Protein AF-B1N476-F1 (afdb_monomer_lite)

Sequence (342 aa):
MDKNKGRLGDIDIGKALRMPDLEEAHAYLKNISLKGYMNNVAKFDTVWAQEHSRDNYERIKIKLMPWKEDNPVVKNSCVWLNSALSGKTKRVKTLVIVSNTKMGKTEFINDLLKNLRVDEFRGRFMMDGHNESLKYDIRLFDDANLNDIIWPEFKSLISTRGEQITINVKYSHARVTSIPTVLVLNPGSWNALQRTAKEFEDFDWLEKNTVVLQTNEKLYIEPPPKEESVQDKSKYDGLDPKLVEMLLENEVEEDVSLDDMGDDTIDDLNDIIEELEEESMPPPVALEEPKPVEENREKRKSLILSLLKENDTAIIPPKEPDVELTQQARELASRWSGGNFN

Radius of gyration: 31.39 Å; chains: 1; bounding box: 80×80×84 Å

Structure (mmCIF, N/CA/C/O backbone):
data_AF-B1N476-F1
#
_entry.id   AF-B1N476-F1
#
loop_
_atom_site.group_PDB
_atom_site.id
_atom_site.type_symbol
_atom_site.label_atom_id
_atom_site.label_alt_id
_atom_site.label_comp_id
_atom_site.label_asym_id
_atom_site.label_entity_id
_atom_site.label_seq_id
_atom_site.pdbx_PDB_ins_code
_atom_site.Cartn_x
_atom_site.Cartn_y
_atom_site.Cartn_z
_atom_site.occupancy
_atom_site.B_iso_or_equiv
_atom_site.auth_seq_id
_atom_site.auth_comp_id
_atom_site.auth_asym_id
_atom_site.auth_atom_id
_atom_site.pdbx_PDB_model_num
ATOM 1 N N . MET A 1 1 ? 26.368 -27.573 -38.972 1.00 36.03 1 MET A N 1
ATOM 2 C CA . MET A 1 1 ? 27.167 -26.918 -37.920 1.00 36.03 1 MET A CA 1
ATOM 3 C C . MET A 1 1 ? 26.874 -25.421 -37.939 1.00 36.03 1 MET A C 1
ATOM 5 O O . MET A 1 1 ? 27.014 -24.798 -38.982 1.00 36.03 1 MET A O 1
ATOM 9 N N . ASP A 1 2 ? 26.356 -24.939 -36.808 1.00 43.16 2 ASP A N 1
ATOM 10 C CA . ASP A 1 2 ? 26.319 -23.581 -36.236 1.00 43.16 2 ASP A CA 1
ATOM 11 C C . ASP A 1 2 ? 25.859 -22.368 -37.061 1.00 43.16 2 ASP A C 1
ATOM 13 O O . ASP A 1 2 ? 26.662 -21.599 -37.581 1.00 43.16 2 ASP A O 1
ATOM 17 N N . LYS A 1 3 ? 24.544 -22.095 -37.027 1.00 44.16 3 LYS A N 1
ATOM 18 C CA . LYS A 1 3 ? 23.947 -20.791 -37.398 1.00 44.16 3 LYS A CA 1
ATOM 19 C C . LYS A 1 3 ? 23.713 -19.834 -36.209 1.00 44.16 3 LYS A C 1
ATOM 21 O O . LYS A 1 3 ? 23.176 -18.751 -36.416 1.00 44.16 3 LYS A O 1
ATOM 26 N N . ASN A 1 4 ? 24.145 -20.192 -34.995 1.00 47.78 4 ASN A N 1
ATOM 27 C CA . ASN A 1 4 ? 23.848 -19.443 -33.759 1.00 47.78 4 ASN A CA 1
ATOM 28 C C . ASN A 1 4 ? 25.063 -18.772 -33.094 1.00 47.78 4 ASN A C 1
ATOM 30 O O . ASN A 1 4 ? 24.963 -18.320 -31.958 1.00 47.78 4 ASN A O 1
ATOM 34 N N . LYS A 1 5 ? 26.216 -18.659 -33.764 1.00 45.66 5 LYS A N 1
ATOM 35 C CA . LYS A 1 5 ? 27.357 -17.937 -33.178 1.00 45.66 5 LYS A CA 1
ATOM 36 C C . LYS A 1 5 ? 27.074 -16.430 -33.156 1.00 45.66 5 LYS A C 1
ATOM 38 O O . LYS A 1 5 ? 27.174 -15.761 -34.180 1.00 45.66 5 LYS A O 1
ATOM 43 N N . GLY A 1 6 ? 26.704 -15.913 -31.982 1.00 54.56 6 GLY A N 1
ATOM 44 C CA . GLY A 1 6 ? 26.656 -14.477 -31.682 1.00 54.56 6 GLY A CA 1
ATOM 45 C C . GLY A 1 6 ? 25.303 -13.906 -31.243 1.00 54.56 6 GLY A C 1
ATOM 46 O O . GLY A 1 6 ? 25.238 -12.710 -30.951 1.00 54.56 6 GLY A O 1
ATOM 47 N N . ARG A 1 7 ? 24.231 -14.704 -31.157 1.00 63.88 7 ARG A N 1
ATOM 48 C CA . ARG A 1 7 ? 22.936 -14.267 -30.603 1.00 63.88 7 ARG A CA 1
ATOM 49 C C . ARG A 1 7 ? 22.650 -15.002 -29.297 1.00 63.88 7 ARG A C 1
ATOM 51 O O . ARG A 1 7 ? 22.760 -16.219 -29.273 1.00 63.88 7 ARG A O 1
ATOM 58 N N . LEU A 1 8 ? 22.270 -14.254 -28.259 1.00 77.12 8 LEU A N 1
ATOM 59 C CA . LEU A 1 8 ? 21.675 -14.834 -27.054 1.00 77.12 8 LEU A CA 1
ATOM 60 C C . LEU A 1 8 ? 20.363 -15.509 -27.455 1.00 77.12 8 LEU A C 1
ATOM 62 O O . LEU A 1 8 ? 19.510 -14.857 -28.065 1.00 77.12 8 LEU A O 1
ATOM 66 N N . GLY A 1 9 ? 20.235 -16.803 -27.177 1.00 77.69 9 GLY A N 1
ATOM 67 C CA . GLY A 1 9 ? 18.977 -17.520 -27.337 1.00 77.69 9 GLY A CA 1
ATOM 68 C C . GLY A 1 9 ? 18.098 -17.385 -26.095 1.00 77.69 9 GLY A C 1
ATOM 69 O O . GLY A 1 9 ? 18.587 -17.092 -25.005 1.00 77.69 9 GLY A O 1
ATOM 70 N N . ASP A 1 10 ? 16.804 -17.674 -26.238 1.00 79.88 10 ASP A N 1
ATOM 71 C CA . ASP A 1 10 ? 15.858 -17.679 -25.110 1.00 79.88 10 ASP A CA 1
ATOM 72 C C . ASP A 1 10 ? 16.272 -18.670 -24.004 1.00 79.88 10 ASP A C 1
ATOM 74 O O . ASP A 1 10 ? 15.977 -18.455 -22.832 1.00 79.88 10 ASP A O 1
ATOM 78 N N . ILE A 1 11 ? 17.008 -19.729 -24.361 1.00 84.06 11 ILE A N 1
ATOM 79 C CA . ILE A 1 11 ? 17.561 -20.716 -23.421 1.00 84.06 11 ILE A CA 1
ATOM 80 C C . ILE A 1 11 ? 18.662 -20.096 -22.549 1.00 84.06 11 ILE A C 1
ATOM 82 O O . ILE A 1 11 ? 18.683 -20.325 -21.342 1.00 84.06 11 ILE A O 1
ATOM 86 N N . ASP A 1 12 ? 19.554 -19.298 -23.143 1.00 86.44 12 ASP A N 1
ATOM 87 C CA . ASP A 1 12 ? 20.656 -18.648 -22.424 1.00 86.44 12 ASP A CA 1
ATOM 88 C C . ASP A 1 12 ? 20.114 -17.575 -21.474 1.00 86.44 12 ASP A C 1
ATOM 90 O O . ASP A 1 12 ? 20.520 -17.498 -20.317 1.00 86.44 12 ASP A O 1
ATOM 94 N N . ILE A 1 13 ? 19.133 -16.796 -21.946 1.00 85.31 13 ILE A N 1
ATOM 95 C CA . ILE A 1 13 ? 18.424 -15.803 -21.131 1.00 85.31 13 ILE A CA 1
ATOM 96 C C . ILE A 1 13 ? 17.683 -16.500 -19.987 1.00 85.31 13 ILE A C 1
ATOM 98 O O . ILE A 1 13 ? 17.840 -16.109 -18.837 1.00 85.31 13 ILE A O 1
ATOM 102 N N . GLY A 1 14 ? 16.936 -17.570 -20.273 1.00 82.88 14 GLY A N 1
ATOM 103 C CA . GLY A 1 14 ? 16.207 -18.327 -19.256 1.00 82.88 14 GLY A CA 1
ATOM 104 C C . GLY A 1 14 ? 17.109 -19.000 -18.219 1.00 82.88 14 GLY A C 1
ATOM 105 O O . GLY A 1 14 ? 16.683 -19.197 -17.087 1.00 82.88 14 GLY A O 1
ATOM 106 N N . LYS A 1 15 ? 18.354 -19.341 -18.574 1.00 87.56 15 LYS A N 1
ATOM 107 C CA . LYS A 1 15 ? 19.342 -19.850 -17.615 1.00 87.56 15 LYS A CA 1
ATOM 108 C C . LYS A 1 15 ? 19.921 -18.730 -16.751 1.00 87.56 15 LYS A C 1
ATOM 110 O O . LYS A 1 15 ? 20.022 -18.917 -15.546 1.00 87.56 15 LYS A O 1
ATOM 115 N N . ALA A 1 16 ? 20.255 -17.585 -17.347 1.00 87.19 16 ALA A N 1
ATOM 116 C CA . ALA A 1 16 ? 20.730 -16.408 -16.617 1.00 87.19 16 ALA A CA 1
ATOM 117 C C . ALA A 1 16 ? 19.673 -15.869 -15.636 1.00 87.19 16 ALA A C 1
ATOM 119 O O . ALA A 1 16 ? 20.003 -15.452 -14.536 1.00 87.19 16 ALA A O 1
ATOM 120 N N . LEU A 1 17 ? 18.393 -15.937 -16.011 1.00 87.25 17 LEU A N 1
ATOM 121 C CA . LEU A 1 17 ? 17.264 -15.537 -15.169 1.00 87.25 17 LEU A CA 1
ATOM 122 C C . LEU A 1 17 ? 17.038 -16.427 -13.939 1.00 87.25 17 LEU A C 1
ATOM 124 O O . LEU A 1 17 ? 16.302 -16.030 -13.055 1.00 87.25 17 LEU A O 1
ATOM 128 N N . ARG A 1 18 ? 17.656 -17.609 -13.858 1.00 85.69 18 ARG A N 1
ATOM 129 C CA . ARG A 1 18 ? 17.573 -18.488 -12.675 1.00 85.69 18 ARG A CA 1
ATOM 130 C C . ARG A 1 18 ? 18.790 -18.374 -11.757 1.00 85.69 18 ARG A C 1
ATOM 132 O O . ARG A 1 18 ? 18.887 -19.140 -10.803 1.00 85.69 18 ARG A O 1
ATOM 139 N N . MET A 1 19 ? 19.763 -17.533 -12.109 1.00 87.00 19 MET A N 1
ATOM 140 C CA . MET A 1 19 ? 20.964 -17.331 -11.303 1.00 87.00 19 MET A CA 1
ATOM 141 C C . MET A 1 19 ? 20.644 -16.348 -10.171 1.00 87.00 19 MET A C 1
ATOM 143 O O . MET A 1 19 ? 20.133 -15.272 -10.484 1.00 87.00 19 MET A O 1
ATOM 147 N N . PRO A 1 20 ? 20.955 -16.695 -8.907 1.00 80.06 20 PRO A N 1
ATOM 148 C CA . PRO A 1 20 ? 20.575 -15.903 -7.736 1.00 80.06 20 PRO A CA 1
ATOM 149 C C . PRO A 1 20 ? 21.362 -14.596 -7.609 1.00 80.06 20 PRO A C 1
ATOM 151 O O . PRO A 1 20 ? 20.882 -13.661 -6.976 1.00 80.06 20 PRO A O 1
ATOM 154 N N . ASP A 1 21 ? 22.546 -14.514 -8.223 1.00 85.38 21 ASP A N 1
ATOM 155 C CA . ASP A 1 21 ? 23.372 -13.312 -8.252 1.00 85.38 21 ASP A CA 1
ATOM 156 C C . ASP A 1 21 ? 23.319 -12.622 -9.628 1.00 85.38 21 ASP A C 1
ATOM 158 O O . ASP A 1 21 ? 23.471 -13.252 -10.685 1.00 85.38 21 ASP A O 1
ATOM 162 N N . LEU A 1 22 ? 23.088 -11.306 -9.616 1.00 86.88 22 LEU A N 1
ATOM 163 C CA . LEU A 1 22 ? 22.946 -10.509 -10.835 1.00 86.88 22 LEU A CA 1
ATOM 164 C C . LEU A 1 22 ? 24.286 -10.341 -11.565 1.00 86.88 22 LEU A C 1
ATOM 166 O O . LEU A 1 22 ? 24.309 -10.329 -12.801 1.00 86.88 22 LEU A O 1
ATOM 170 N N . GLU A 1 23 ? 25.399 -10.224 -10.836 1.00 88.00 23 GLU A N 1
ATOM 171 C CA . GLU A 1 23 ? 26.726 -10.063 -11.434 1.00 88.00 23 GLU A CA 1
ATOM 172 C C . GLU A 1 23 ? 27.168 -11.346 -12.146 1.00 88.00 23 GLU A C 1
ATOM 174 O O . GLU A 1 23 ? 27.659 -11.288 -13.281 1.00 88.00 23 GLU A O 1
ATOM 179 N N . GLU A 1 24 ? 26.907 -12.508 -11.548 1.00 88.19 24 GLU A N 1
ATOM 180 C CA . GLU A 1 24 ? 27.107 -13.822 -12.160 1.00 88.19 24 GLU A CA 1
ATOM 181 C C . GLU A 1 24 ? 26.249 -13.990 -13.418 1.00 88.19 24 GLU A C 1
ATOM 183 O O . GLU A 1 24 ? 26.745 -14.423 -14.469 1.00 88.19 24 GLU A O 1
ATOM 188 N N . ALA A 1 25 ? 24.981 -13.575 -13.360 1.00 89.31 25 ALA A N 1
ATOM 189 C CA . ALA A 1 25 ? 24.085 -13.613 -14.508 1.00 89.31 25 ALA A CA 1
ATOM 190 C C . ALA A 1 25 ? 24.574 -12.707 -15.653 1.00 89.31 25 ALA A C 1
ATOM 192 O O . ALA A 1 25 ? 24.566 -13.099 -16.829 1.00 89.31 25 ALA A O 1
ATOM 193 N N . HIS A 1 26 ? 25.075 -11.512 -15.328 1.00 91.19 26 HIS A N 1
ATOM 194 C CA . HIS A 1 26 ? 25.704 -10.602 -16.288 1.00 91.19 26 HIS A CA 1
ATOM 195 C C . HIS A 1 26 ? 26.973 -11.194 -16.895 1.00 91.19 26 HIS A C 1
ATOM 197 O O . HIS A 1 26 ? 27.158 -11.121 -18.114 1.00 91.19 26 HIS A O 1
ATOM 203 N N . ALA A 1 27 ? 27.852 -11.775 -16.077 1.00 89.56 27 ALA A N 1
ATOM 204 C CA . ALA A 1 27 ? 29.091 -12.403 -16.528 1.00 89.56 27 ALA A CA 1
ATOM 205 C C . ALA A 1 27 ? 28.809 -13.574 -17.483 1.00 89.56 27 ALA A C 1
ATOM 207 O O . ALA A 1 27 ? 29.429 -13.678 -18.547 1.00 89.56 27 ALA A O 1
ATOM 208 N N . TYR A 1 28 ? 27.809 -14.400 -17.165 1.00 91.00 28 TYR A N 1
ATOM 209 C CA . TYR A 1 28 ? 27.359 -15.501 -18.011 1.00 91.00 28 TYR A CA 1
ATOM 210 C C . TYR A 1 28 ? 26.872 -15.018 -19.388 1.00 91.00 28 TYR A C 1
ATOM 212 O O . TYR A 1 28 ? 27.324 -15.523 -20.421 1.00 91.00 28 TYR A O 1
ATOM 220 N N . LEU A 1 29 ? 26.018 -13.989 -19.437 1.00 89.88 29 LEU A N 1
ATOM 221 C CA . LEU A 1 29 ? 25.509 -13.440 -20.701 1.00 89.88 29 LEU A CA 1
ATOM 222 C C . LEU A 1 29 ? 26.605 -12.757 -21.538 1.00 89.88 29 LEU A C 1
ATOM 224 O O . LEU A 1 29 ? 26.639 -12.926 -22.764 1.00 89.88 29 LEU A O 1
ATOM 228 N N . LYS A 1 30 ? 27.523 -12.020 -20.894 1.00 90.06 30 LYS A N 1
ATOM 229 C CA . LYS A 1 30 ? 28.683 -11.388 -21.551 1.00 90.06 30 LYS A CA 1
ATOM 230 C C . LYS A 1 30 ? 29.598 -12.432 -22.198 1.00 90.06 30 LYS A C 1
ATOM 232 O O . LYS A 1 30 ? 30.046 -12.211 -23.325 1.00 90.06 30 LYS A O 1
ATOM 237 N N . ASN A 1 31 ? 29.815 -13.570 -21.531 1.00 88.81 31 ASN A N 1
ATOM 238 C CA . ASN A 1 31 ? 30.646 -14.670 -22.032 1.00 88.81 31 ASN A CA 1
ATOM 239 C C . ASN A 1 31 ? 30.064 -15.358 -23.278 1.00 88.81 31 ASN A C 1
ATOM 241 O O . ASN A 1 31 ? 30.821 -15.831 -24.123 1.00 88.81 31 ASN A O 1
ATOM 245 N N . ILE A 1 32 ? 28.737 -15.397 -23.431 1.00 86.38 32 ILE A N 1
ATOM 246 C CA . ILE A 1 32 ? 28.084 -16.011 -24.601 1.00 86.38 32 ILE A CA 1
ATOM 247 C C . ILE A 1 32 ? 28.090 -15.061 -25.798 1.00 86.38 32 ILE A C 1
ATOM 249 O O . ILE A 1 32 ? 28.440 -15.445 -26.918 1.00 86.38 32 ILE A O 1
ATOM 253 N N . SER A 1 33 ? 27.661 -13.814 -25.589 1.00 86.81 33 SER A N 1
ATOM 254 C CA . SER A 1 33 ? 27.676 -12.793 -26.633 1.00 86.81 33 SER A CA 1
ATOM 255 C C . SER A 1 33 ? 27.618 -11.395 -26.035 1.00 86.81 33 SER A C 1
ATOM 257 O O . SER A 1 33 ? 26.547 -10.912 -25.667 1.00 86.81 33 SER A O 1
ATOM 259 N N . LEU A 1 34 ? 28.747 -10.684 -26.067 1.00 85.62 34 LEU A N 1
ATOM 260 C CA . LEU A 1 34 ? 28.820 -9.279 -25.657 1.00 85.62 34 LEU A CA 1
ATOM 261 C C . LEU A 1 34 ? 27.825 -8.398 -26.434 1.00 85.62 34 LEU A C 1
ATOM 263 O O . LEU A 1 34 ? 27.118 -7.580 -25.853 1.00 85.62 34 LEU A O 1
ATOM 267 N N . LYS A 1 35 ? 27.709 -8.608 -27.752 1.00 84.19 35 LYS A N 1
ATOM 268 C CA . LYS A 1 35 ? 26.767 -7.864 -28.604 1.00 84.19 35 LYS A CA 1
ATOM 269 C C . LYS A 1 35 ? 25.308 -8.195 -28.274 1.00 84.19 35 LYS A C 1
ATOM 271 O O . LYS A 1 35 ? 24.448 -7.322 -28.352 1.00 84.19 35 LYS A O 1
ATOM 276 N N . GLY A 1 36 ? 25.014 -9.450 -27.937 1.00 82.50 36 GLY A N 1
ATOM 277 C CA . GLY A 1 36 ? 23.688 -9.869 -27.486 1.00 82.50 36 GLY A CA 1
ATOM 278 C C . GLY A 1 36 ? 23.334 -9.257 -26.134 1.00 82.50 36 GLY A C 1
ATOM 279 O O . GLY A 1 36 ? 22.229 -8.741 -25.981 1.00 82.50 36 GLY A O 1
ATOM 280 N N . TYR A 1 37 ? 24.282 -9.261 -25.198 1.00 85.44 37 TYR A N 1
ATOM 281 C CA . TYR A 1 37 ? 24.140 -8.678 -23.868 1.00 85.44 37 TYR A CA 1
ATOM 282 C C . TYR A 1 37 ? 23.856 -7.177 -23.941 1.00 85.44 37 TYR A C 1
ATOM 284 O O . TYR A 1 37 ? 22.834 -6.737 -23.429 1.00 85.44 37 TYR A O 1
ATOM 292 N N . MET A 1 38 ? 24.668 -6.395 -24.664 1.00 84.94 38 MET A N 1
ATOM 293 C CA . MET A 1 38 ? 24.474 -4.938 -24.749 1.00 84.94 38 MET A CA 1
ATOM 294 C C . MET A 1 38 ? 23.093 -4.538 -25.293 1.00 84.94 38 MET A C 1
ATOM 296 O O . MET A 1 38 ? 22.549 -3.517 -24.890 1.00 84.94 38 MET A O 1
ATOM 300 N N . ASN A 1 39 ? 22.504 -5.350 -26.175 1.00 85.06 39 ASN A N 1
ATOM 301 C CA . ASN A 1 39 ? 21.170 -5.090 -26.722 1.00 85.06 39 ASN A CA 1
ATOM 302 C C . ASN A 1 39 ? 20.025 -5.512 -25.785 1.00 85.06 39 ASN A C 1
ATOM 304 O O . ASN A 1 39 ? 18.900 -5.057 -25.975 1.00 85.06 39 ASN A O 1
ATOM 308 N N . ASN A 1 40 ? 20.280 -6.408 -24.826 1.00 84.12 40 ASN A N 1
ATOM 309 C CA . ASN A 1 40 ? 19.245 -6.997 -23.973 1.00 84.12 40 ASN A CA 1
ATOM 310 C C . ASN A 1 40 ? 19.390 -6.651 -22.488 1.00 84.12 40 ASN A C 1
ATOM 312 O O . ASN A 1 40 ? 18.432 -6.885 -21.765 1.00 84.12 40 ASN A O 1
ATOM 316 N N . VAL A 1 41 ? 20.517 -6.084 -22.041 1.00 84.94 41 VAL A N 1
ATOM 317 C CA . VAL A 1 41 ? 20.840 -5.856 -20.620 1.00 84.94 41 VAL A CA 1
ATOM 318 C C . VAL A 1 41 ? 19.721 -5.137 -19.871 1.00 84.94 41 VAL A C 1
ATOM 320 O O . VAL A 1 41 ? 19.198 -5.683 -18.917 1.00 84.94 41 VAL A O 1
ATOM 323 N N . ALA A 1 42 ? 19.218 -4.011 -20.384 1.00 82.44 42 ALA A N 1
ATOM 324 C CA . ALA A 1 42 ? 18.148 -3.267 -19.714 1.00 82.44 42 ALA A CA 1
ATOM 325 C C . ALA A 1 42 ? 16.861 -4.097 -19.534 1.00 82.44 42 ALA A C 1
ATOM 327 O O . ALA A 1 42 ? 16.201 -4.045 -18.497 1.00 82.44 42 ALA A O 1
ATOM 328 N N . LYS A 1 43 ? 16.503 -4.897 -20.548 1.00 85.12 43 LYS A N 1
ATOM 329 C CA . LYS A 1 43 ? 15.342 -5.794 -20.486 1.00 85.12 43 LYS A CA 1
ATOM 330 C C . LYS A 1 43 ? 15.615 -6.985 -19.566 1.00 85.12 43 LYS A C 1
ATOM 332 O O . LYS A 1 43 ? 14.710 -7.403 -18.856 1.00 85.12 43 LYS A O 1
ATOM 337 N N . PHE A 1 44 ? 16.829 -7.525 -19.600 1.00 87.31 44 PHE A N 1
ATOM 338 C CA . PHE A 1 44 ? 17.264 -8.616 -18.741 1.00 87.31 44 PHE A CA 1
ATOM 339 C C . PHE A 1 44 ? 17.215 -8.194 -17.276 1.00 87.31 44 PHE A C 1
ATOM 341 O O . PHE A 1 44 ? 16.523 -8.855 -16.520 1.00 87.31 44 PHE A O 1
ATOM 348 N N . ASP A 1 45 ? 17.813 -7.061 -16.912 1.00 85.38 45 ASP A N 1
ATOM 349 C CA . ASP A 1 45 ? 17.823 -6.525 -15.545 1.00 85.38 45 ASP A CA 1
ATOM 350 C C . ASP A 1 45 ? 16.402 -6.336 -15.017 1.00 85.38 45 ASP A C 1
ATOM 352 O O . ASP A 1 45 ? 16.087 -6.717 -13.896 1.00 85.38 45 ASP A O 1
ATOM 356 N N . THR A 1 46 ? 15.503 -5.832 -15.868 1.00 81.75 46 THR A N 1
ATOM 357 C CA . THR A 1 46 ? 14.086 -5.670 -15.523 1.00 81.75 46 THR A CA 1
ATOM 358 C C . THR A 1 46 ? 13.408 -7.014 -15.234 1.00 81.75 46 THR A C 1
ATOM 360 O O . THR A 1 46 ? 12.628 -7.124 -14.291 1.00 81.75 46 THR A O 1
ATOM 363 N N . VAL A 1 47 ? 13.660 -8.040 -16.053 1.00 83.50 47 VAL A N 1
ATOM 364 C CA . VAL A 1 47 ? 13.050 -9.370 -15.879 1.00 83.50 47 VAL A CA 1
ATOM 365 C C . VAL A 1 47 ? 13.696 -10.120 -14.715 1.00 83.50 47 VAL A C 1
ATOM 367 O O . VAL A 1 47 ? 12.982 -10.713 -13.917 1.00 83.50 47 VAL A O 1
ATOM 370 N N . TRP A 1 48 ? 15.016 -10.035 -14.566 1.00 86.06 48 TRP A N 1
ATOM 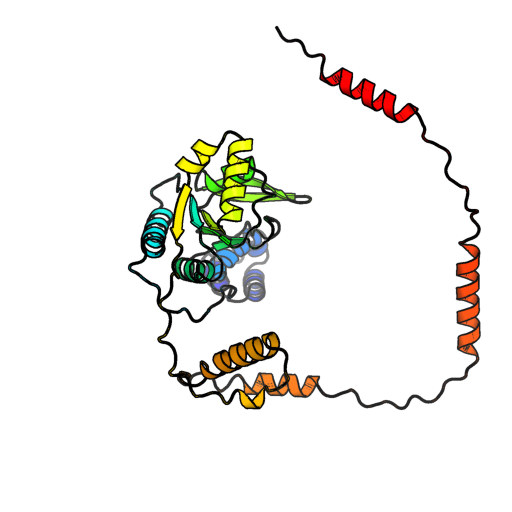371 C CA . TRP A 1 48 ? 15.765 -10.636 -13.468 1.00 86.06 48 TRP A CA 1
ATOM 372 C C . TRP A 1 48 ? 15.320 -10.047 -12.131 1.00 86.06 48 TRP A C 1
ATOM 374 O O . TRP A 1 48 ? 14.970 -10.801 -11.228 1.00 86.06 48 TRP A O 1
ATOM 384 N N . ALA A 1 49 ? 15.210 -8.716 -12.039 1.00 79.19 49 ALA A N 1
ATOM 385 C CA . ALA A 1 49 ? 14.671 -8.048 -10.860 1.00 79.19 49 ALA A CA 1
ATOM 386 C C . ALA A 1 49 ? 13.222 -8.478 -10.587 1.00 79.19 49 ALA A C 1
ATOM 388 O O . ALA A 1 49 ? 12.847 -8.680 -9.441 1.00 79.19 49 ALA A O 1
ATOM 389 N N . GLN A 1 50 ? 12.394 -8.672 -11.620 1.00 74.69 50 GLN A N 1
ATOM 390 C CA . GLN A 1 50 ? 11.026 -9.172 -11.440 1.00 74.69 50 GLN A CA 1
ATOM 391 C C . GLN A 1 50 ? 10.977 -10.603 -10.897 1.00 74.69 50 GLN A C 1
ATOM 393 O O . GLN A 1 50 ? 10.124 -10.877 -10.049 1.00 74.69 50 GLN A O 1
ATOM 398 N N . GLU A 1 51 ? 11.842 -11.496 -11.375 1.00 76.12 51 GLU A N 1
ATOM 399 C CA . GLU A 1 51 ? 11.882 -12.897 -10.944 1.00 76.12 51 GLU A CA 1
ATOM 400 C C . GLU A 1 51 ? 12.438 -13.030 -9.520 1.00 76.12 51 GLU A C 1
ATOM 402 O O . GLU A 1 51 ? 11.799 -13.680 -8.693 1.00 76.12 51 GLU A O 1
ATOM 407 N N . HIS A 1 52 ? 13.507 -12.300 -9.194 1.00 72.00 52 HIS A N 1
ATOM 408 C CA . HIS A 1 52 ? 14.165 -12.340 -7.881 1.00 72.00 52 HIS A CA 1
ATOM 409 C C . HIS A 1 52 ? 13.612 -11.323 -6.871 1.00 72.00 52 HIS A C 1
ATOM 411 O O . HIS A 1 52 ? 14.006 -11.315 -5.713 1.00 72.00 52 HIS A O 1
ATOM 417 N N . SER A 1 53 ? 12.626 -10.494 -7.242 1.00 64.12 53 SER A N 1
ATOM 418 C CA . SER A 1 53 ? 11.948 -9.591 -6.287 1.00 64.12 53 SER A CA 1
ATOM 419 C C . SER A 1 53 ? 11.227 -10.320 -5.153 1.00 64.12 53 SER A C 1
ATOM 421 O O . SER A 1 53 ? 10.932 -9.714 -4.127 1.00 64.12 53 SER A O 1
ATOM 423 N N . ARG A 1 54 ? 10.915 -11.609 -5.343 1.00 56.03 54 ARG A N 1
ATOM 424 C CA . ARG A 1 54 ? 10.348 -12.478 -4.303 1.00 56.03 54 ARG A CA 1
ATOM 425 C C . ARG A 1 54 ? 11.408 -13.027 -3.354 1.00 56.03 54 ARG A C 1
ATOM 427 O O . ARG A 1 54 ? 11.061 -13.387 -2.235 1.00 56.03 54 ARG A O 1
ATOM 434 N N . ASP A 1 55 ? 12.656 -13.057 -3.808 1.00 50.84 55 ASP A N 1
ATOM 435 C CA . ASP A 1 55 ? 13.809 -13.511 -3.039 1.00 50.84 55 ASP A CA 1
ATOM 436 C C . ASP A 1 55 ? 14.419 -12.364 -2.217 1.00 50.84 55 ASP A C 1
ATOM 438 O O . ASP A 1 55 ? 15.299 -12.603 -1.399 1.00 50.84 55 ASP A O 1
ATOM 442 N N . ASN A 1 56 ? 13.918 -11.126 -2.355 1.00 48.34 56 ASN A N 1
ATOM 443 C CA . ASN A 1 56 ? 14.222 -10.057 -1.407 1.00 48.34 56 ASN A CA 1
ATOM 444 C C . ASN A 1 56 ? 13.536 -10.353 -0.066 1.00 48.34 56 ASN A C 1
ATOM 446 O O . ASN A 1 56 ? 12.357 -10.066 0.150 1.00 48.34 56 ASN A O 1
ATOM 450 N N . TYR A 1 57 ? 14.332 -10.913 0.841 1.00 46.56 57 TYR A N 1
ATOM 451 C CA . TYR A 1 57 ? 14.073 -11.254 2.242 1.00 46.56 57 TYR A CA 1
ATOM 452 C C . TYR A 1 57 ? 13.624 -10.086 3.151 1.00 46.56 57 TYR A C 1
ATOM 454 O O . TYR A 1 57 ? 13.675 -10.205 4.371 1.00 46.56 57 TYR A O 1
ATOM 462 N N . GLU A 1 58 ? 13.156 -8.958 2.619 1.00 49.06 58 GLU A N 1
ATOM 463 C CA . GLU A 1 58 ? 12.891 -7.751 3.419 1.00 49.06 58 GLU A CA 1
ATOM 464 C C . GLU A 1 58 ? 11.499 -7.703 4.058 1.00 49.06 58 GLU A C 1
ATOM 466 O O . GLU A 1 58 ? 11.146 -6.722 4.713 1.00 49.06 58 GLU A O 1
ATOM 471 N N . ARG A 1 59 ? 10.684 -8.757 3.927 1.00 54.16 59 ARG A N 1
ATOM 472 C CA . ARG A 1 59 ? 9.462 -8.854 4.730 1.00 54.16 59 ARG A CA 1
ATOM 473 C C . ARG A 1 59 ? 9.733 -9.571 6.032 1.00 54.16 59 ARG A C 1
ATOM 475 O O . ARG A 1 59 ? 10.011 -10.767 6.051 1.00 54.16 59 ARG A O 1
ATOM 482 N N . ILE A 1 60 ? 9.604 -8.808 7.115 1.00 53.88 60 ILE A N 1
ATOM 483 C CA . ILE A 1 60 ? 9.795 -9.265 8.487 1.00 53.88 60 ILE A CA 1
ATOM 484 C C . ILE A 1 60 ? 8.954 -10.531 8.709 1.00 53.88 60 ILE A C 1
ATOM 486 O O . ILE A 1 60 ? 7.723 -10.474 8.768 1.00 53.88 60 ILE A O 1
ATOM 490 N N . LYS A 1 61 ? 9.622 -11.683 8.830 1.00 54.00 61 LYS A N 1
ATOM 491 C CA . LYS A 1 61 ? 9.013 -12.948 9.258 1.00 54.00 61 LYS A CA 1
ATOM 492 C C . LYS A 1 61 ? 8.792 -12.884 10.770 1.00 54.00 61 LYS A C 1
ATOM 494 O O . LYS A 1 61 ? 9.526 -13.487 11.542 1.00 54.00 61 LYS A O 1
ATOM 499 N N . ILE A 1 62 ? 7.817 -12.090 11.202 1.00 58.97 62 ILE A N 1
ATOM 500 C CA . ILE A 1 62 ? 7.419 -12.035 12.613 1.00 58.97 62 ILE A CA 1
ATOM 501 C C . ILE A 1 62 ? 6.668 -13.331 12.935 1.00 58.97 62 ILE A C 1
ATOM 503 O O . ILE A 1 62 ? 5.853 -13.785 12.132 1.00 58.97 62 ILE A O 1
ATOM 507 N N . LYS A 1 63 ? 6.919 -13.936 14.103 1.00 56.31 63 LYS A N 1
ATOM 508 C CA . LYS A 1 63 ? 6.074 -15.022 14.619 1.00 56.31 63 LYS A CA 1
ATOM 509 C C . LYS A 1 63 ? 4.693 -14.442 14.920 1.00 56.31 63 LYS A C 1
ATOM 511 O O . LYS A 1 63 ? 4.529 -13.664 15.855 1.00 56.31 63 LYS A O 1
ATOM 516 N N . LEU A 1 64 ? 3.709 -14.782 14.096 1.00 66.25 64 LEU A N 1
ATOM 517 C CA . LEU A 1 64 ? 2.365 -14.231 14.210 1.00 66.25 64 LEU A CA 1
ATOM 518 C C . LEU A 1 64 ? 1.519 -15.077 15.152 1.00 66.25 64 LEU A C 1
ATOM 520 O O . LEU A 1 64 ? 1.446 -16.299 15.022 1.00 66.25 64 LEU A O 1
ATOM 524 N N . MET A 1 65 ? 0.847 -14.407 16.083 1.00 75.75 65 MET A N 1
ATOM 525 C CA . MET A 1 65 ? -0.264 -15.005 16.813 1.00 75.75 65 MET A CA 1
ATOM 526 C C . MET A 1 65 ? -1.408 -15.316 15.834 1.00 75.75 65 MET A C 1
ATOM 528 O O . MET A 1 65 ? -1.586 -14.583 14.856 1.00 75.75 65 MET A O 1
ATOM 532 N N . PRO A 1 66 ? -2.202 -16.374 16.074 1.00 82.44 66 PRO A N 1
ATOM 533 C CA . PRO A 1 66 ? -3.310 -16.701 15.191 1.00 82.44 66 PRO A CA 1
ATOM 534 C C . PRO A 1 66 ? -4.318 -15.547 15.146 1.00 82.44 66 PRO A C 1
ATOM 536 O O . PRO A 1 66 ? -4.660 -14.951 16.172 1.00 82.44 66 PRO A O 1
ATOM 539 N N . TRP A 1 67 ? -4.790 -15.222 13.945 1.00 88.50 67 TRP A N 1
ATOM 540 C CA . TRP A 1 67 ? -5.761 -14.154 13.737 1.00 88.50 67 TRP A CA 1
ATOM 541 C C . TRP A 1 67 ? -7.156 -14.581 14.188 1.00 88.50 67 TRP A C 1
ATOM 543 O O . TRP A 1 67 ? -7.552 -15.741 14.071 1.00 88.50 67 TRP A O 1
ATOM 553 N N . LYS A 1 68 ? -7.942 -13.617 14.667 1.00 88.62 68 LYS A N 1
ATOM 554 C CA . LYS A 1 68 ? -9.376 -13.793 14.897 1.00 88.62 68 LYS A CA 1
ATOM 555 C C . LYS A 1 68 ? -10.084 -13.831 13.550 1.00 88.62 68 LYS A C 1
ATOM 557 O O . LYS A 1 68 ? -10.543 -12.807 13.050 1.00 88.62 68 LYS A O 1
ATOM 562 N N . GLU A 1 69 ? -10.150 -15.013 12.948 1.00 85.25 69 GLU A N 1
ATOM 563 C CA . GLU A 1 69 ? -10.782 -15.231 11.640 1.00 85.25 69 GLU A CA 1
ATOM 564 C C . GLU A 1 69 ? -12.251 -14.808 11.607 1.00 85.25 69 GLU A C 1
ATOM 566 O O . GLU A 1 69 ? -12.800 -14.551 10.540 1.00 85.25 69 GLU A O 1
ATOM 571 N N . ASP A 1 70 ? -12.913 -14.726 12.762 1.00 86.31 70 ASP A N 1
ATOM 572 C CA . ASP A 1 70 ? -14.274 -14.233 12.909 1.00 86.31 70 ASP A CA 1
ATOM 573 C C . ASP A 1 70 ? -14.387 -12.699 12.846 1.00 86.31 70 ASP A C 1
ATOM 575 O O . ASP A 1 70 ? -15.460 -12.201 12.479 1.00 86.31 70 ASP A O 1
ATOM 579 N N . ASN A 1 71 ? -13.290 -11.973 13.107 1.00 90.12 71 ASN A N 1
ATOM 580 C CA . ASN A 1 71 ? -13.233 -10.516 13.130 1.00 90.12 71 ASN A CA 1
ATOM 581 C C . ASN A 1 71 ? -13.601 -9.918 11.752 1.00 90.12 71 ASN A C 1
ATOM 583 O O . ASN A 1 71 ? -13.031 -10.306 10.723 1.00 90.12 71 ASN A O 1
ATOM 587 N N . PRO A 1 72 ? -14.521 -8.933 11.693 1.00 91.69 72 PRO A N 1
ATOM 588 C CA . PRO A 1 72 ? -14.939 -8.320 10.435 1.00 91.69 72 PRO A CA 1
ATOM 589 C C . PRO A 1 72 ? -13.801 -7.686 9.632 1.00 91.69 72 PRO A C 1
ATOM 591 O O . PRO A 1 72 ? -13.848 -7.714 8.404 1.00 91.69 72 PRO A O 1
ATOM 594 N N . VAL A 1 73 ? -12.787 -7.111 10.286 1.00 92.69 73 VAL A N 1
ATOM 595 C CA . VAL A 1 73 ? -11.637 -6.511 9.594 1.00 92.69 73 VAL A CA 1
ATOM 596 C C . VAL A 1 73 ? -10.834 -7.587 8.875 1.00 92.69 73 VAL A C 1
ATOM 598 O O . VAL A 1 73 ? -10.529 -7.414 7.696 1.00 92.69 73 VAL A O 1
ATOM 601 N N . VAL A 1 74 ? -10.564 -8.712 9.540 1.00 91.31 74 VAL A N 1
ATOM 602 C CA . VAL A 1 74 ? -9.834 -9.851 8.961 1.00 91.31 74 VAL A CA 1
ATOM 603 C C . VAL A 1 74 ? -10.579 -10.400 7.742 1.00 91.31 74 VAL A C 1
ATOM 605 O O . VAL A 1 74 ? -10.059 -10.357 6.624 1.00 91.31 74 VAL A O 1
ATOM 608 N N . LYS A 1 75 ? -11.852 -10.789 7.913 1.00 92.88 75 LYS A N 1
ATOM 609 C CA . LYS A 1 75 ? -12.688 -11.331 6.825 1.00 92.88 75 LYS A CA 1
ATOM 610 C C . LYS A 1 75 ? -12.782 -10.393 5.625 1.00 92.88 75 LYS A C 1
ATOM 612 O O . LYS A 1 75 ? -12.573 -10.813 4.486 1.00 92.88 75 LYS A O 1
ATOM 617 N N . ASN A 1 76 ? -13.115 -9.124 5.865 1.00 94.69 76 ASN A N 1
ATOM 618 C CA . ASN A 1 76 ? -13.334 -8.169 4.782 1.00 94.69 76 ASN A CA 1
ATOM 619 C C . ASN A 1 76 ? -12.030 -7.814 4.057 1.00 94.69 76 ASN A C 1
ATOM 621 O O . ASN A 1 76 ? -12.065 -7.594 2.847 1.00 94.69 76 ASN A O 1
ATOM 625 N N . SER A 1 77 ? -10.888 -7.816 4.752 1.00 94.19 77 SER A N 1
ATOM 626 C CA . SER A 1 77 ? -9.577 -7.587 4.128 1.00 94.19 77 SER A CA 1
ATOM 627 C C . SER A 1 77 ? -9.196 -8.740 3.194 1.00 94.19 77 SER A C 1
ATOM 629 O O . SER A 1 77 ? -8.773 -8.495 2.065 1.00 94.19 77 SER A O 1
ATOM 631 N N . CYS A 1 78 ? -9.442 -9.991 3.600 1.00 91.50 78 CYS A N 1
ATOM 632 C CA . CYS A 1 78 ? -9.250 -11.170 2.747 1.00 91.50 78 CYS A CA 1
ATOM 633 C C . CYS A 1 78 ? -10.153 -11.138 1.501 1.00 91.50 78 CYS A C 1
ATOM 635 O O . CYS A 1 78 ? -9.698 -11.386 0.381 1.00 91.50 78 CYS A O 1
ATOM 637 N N . VAL A 1 79 ? -11.435 -10.789 1.665 1.00 93.56 79 VAL A N 1
ATOM 638 C CA . VAL A 1 79 ? -12.377 -10.636 0.538 1.00 93.56 79 VAL A CA 1
ATOM 639 C C . VAL A 1 79 ? -11.932 -9.519 -0.406 1.00 93.56 79 VAL A C 1
ATOM 641 O O . VAL A 1 79 ? -11.945 -9.700 -1.628 1.00 93.56 79 VAL A O 1
ATOM 644 N N . TRP A 1 80 ? -11.506 -8.380 0.146 1.00 94.88 80 TRP A N 1
ATOM 645 C CA . TRP A 1 80 ? -10.983 -7.267 -0.636 1.00 94.88 80 TRP A CA 1
ATOM 646 C C . TRP A 1 80 ? -9.763 -7.688 -1.457 1.00 94.88 80 TRP A C 1
ATOM 648 O O . TRP A 1 80 ? -9.739 -7.436 -2.663 1.00 94.88 80 TRP A O 1
ATOM 658 N N . LEU A 1 81 ? -8.801 -8.387 -0.844 1.00 93.62 81 LEU A N 1
ATOM 659 C CA . LEU A 1 81 ? -7.581 -8.831 -1.516 1.00 93.62 81 LEU A CA 1
ATOM 660 C C . LEU A 1 81 ? -7.897 -9.765 -2.688 1.00 93.62 81 LEU A C 1
ATOM 662 O O . LEU A 1 81 ? -7.444 -9.536 -3.809 1.00 93.62 81 LEU A O 1
ATOM 666 N N . ASN A 1 82 ? -8.747 -10.767 -2.457 1.00 91.31 82 ASN A N 1
ATOM 667 C CA . ASN A 1 82 ? -9.186 -11.689 -3.505 1.00 91.31 82 ASN A CA 1
ATOM 668 C C . ASN A 1 82 ? -9.861 -10.946 -4.670 1.00 91.31 82 ASN A C 1
ATOM 670 O O . ASN A 1 82 ? -9.617 -11.248 -5.841 1.00 91.31 82 ASN A O 1
ATOM 674 N N . SER A 1 83 ? -10.678 -9.934 -4.368 1.00 90.38 83 SER A N 1
ATOM 675 C CA . SER A 1 83 ? -11.304 -9.088 -5.384 1.00 90.38 83 SER A CA 1
ATOM 676 C C . SER A 1 83 ? -10.277 -8.244 -6.149 1.00 90.38 83 SER A C 1
ATOM 678 O O . SER A 1 83 ? -10.339 -8.179 -7.380 1.00 90.38 83 SER A O 1
ATOM 680 N N . ALA A 1 84 ? -9.324 -7.623 -5.450 1.00 91.00 84 ALA A N 1
ATOM 681 C CA . ALA A 1 84 ? -8.276 -6.788 -6.034 1.00 91.00 84 ALA A CA 1
ATOM 682 C C . ALA A 1 84 ? -7.390 -7.579 -7.012 1.00 91.00 84 ALA A C 1
ATOM 684 O O . ALA A 1 84 ? -7.149 -7.128 -8.139 1.00 91.00 84 ALA A O 1
ATOM 685 N N . LEU A 1 85 ? -6.983 -8.787 -6.607 1.00 89.06 85 LEU A N 1
ATOM 686 C CA . LEU A 1 85 ? -6.127 -9.685 -7.385 1.00 89.06 85 LEU A CA 1
ATOM 687 C C . LEU A 1 85 ? -6.860 -10.385 -8.535 1.00 89.06 85 LEU A C 1
ATOM 689 O O . LEU A 1 85 ? -6.226 -10.793 -9.504 1.00 89.06 85 LEU A O 1
ATOM 693 N N . SER A 1 86 ? -8.194 -10.477 -8.492 1.00 86.12 86 SER A N 1
ATOM 694 C CA . SER A 1 86 ? -8.984 -11.155 -9.533 1.00 86.12 86 SER A CA 1
ATOM 695 C C . SER A 1 86 ? -8.822 -10.574 -10.944 1.00 86.12 86 SER A C 1
ATOM 697 O O . SER A 1 86 ? -9.238 -11.200 -11.918 1.00 86.12 86 SER A O 1
ATOM 699 N N . GLY A 1 87 ? -8.297 -9.352 -11.081 1.00 79.06 87 GLY A N 1
ATOM 700 C CA . GLY A 1 87 ? -8.084 -8.729 -12.387 1.00 79.06 87 GLY A CA 1
ATOM 701 C C . GLY A 1 87 ? -9.362 -8.226 -13.072 1.00 79.06 87 GLY A C 1
ATOM 702 O O . GLY A 1 87 ? -9.270 -7.516 -14.069 1.00 79.06 87 GLY A O 1
ATOM 703 N N . LYS A 1 88 ? -10.561 -8.499 -12.542 1.00 79.31 88 LYS A N 1
ATOM 704 C CA . LYS A 1 88 ? -11.831 -8.228 -13.245 1.00 79.31 88 LYS A CA 1
ATOM 705 C C . LYS A 1 88 ? -12.251 -6.756 -13.245 1.00 79.31 88 LYS A C 1
ATOM 707 O O . LYS A 1 88 ? -12.922 -6.307 -14.169 1.00 79.31 88 LYS A O 1
ATOM 712 N N . THR A 1 89 ? -11.863 -5.994 -12.226 1.00 81.19 89 THR A N 1
ATOM 713 C CA . THR A 1 89 ? -12.310 -4.609 -12.016 1.00 81.19 89 THR A CA 1
ATOM 714 C C . THR A 1 89 ? -11.192 -3.605 -12.284 1.00 81.19 89 THR A C 1
ATOM 716 O O . THR A 1 89 ? -10.138 -3.651 -11.657 1.00 81.19 89 THR A O 1
ATOM 719 N N . LYS A 1 90 ? -11.416 -2.659 -13.209 1.00 82.81 90 LYS A N 1
ATOM 720 C CA . LYS A 1 90 ? -10.434 -1.596 -13.512 1.00 82.81 90 LYS A CA 1
ATOM 721 C C . LYS A 1 90 ? -10.262 -0.618 -12.339 1.00 82.81 90 LYS A C 1
ATOM 723 O O . LYS A 1 90 ? -9.166 -0.127 -12.096 1.00 82.81 90 LYS A O 1
ATOM 728 N N . ARG A 1 91 ? -11.347 -0.349 -11.609 1.00 85.25 91 ARG A N 1
ATOM 729 C CA . ARG A 1 91 ? -11.352 0.482 -10.400 1.00 85.25 91 ARG A CA 1
ATOM 730 C C . ARG A 1 91 ? -11.508 -0.417 -9.186 1.00 85.25 91 ARG A C 1
ATOM 732 O O . ARG A 1 91 ? -12.579 -0.983 -8.970 1.00 85.25 91 ARG A O 1
ATOM 739 N N . VAL A 1 92 ? -10.427 -0.570 -8.435 1.00 90.69 92 VAL A N 1
ATOM 740 C CA . VAL A 1 92 ? -10.424 -1.270 -7.152 1.00 90.69 92 VAL A CA 1
ATOM 741 C C . VAL A 1 92 ? -10.466 -0.195 -6.080 1.00 90.69 92 VAL A C 1
ATOM 743 O O . VAL A 1 92 ? -9.628 0.699 -6.093 1.00 90.69 92 VAL A O 1
ATOM 746 N N . LYS A 1 93 ? -11.455 -0.255 -5.187 1.00 93.56 93 LYS A N 1
ATOM 747 C CA . LYS A 1 93 ? -11.528 0.689 -4.068 1.00 93.56 93 LYS A CA 1
ATOM 748 C C . LYS A 1 93 ? -10.304 0.518 -3.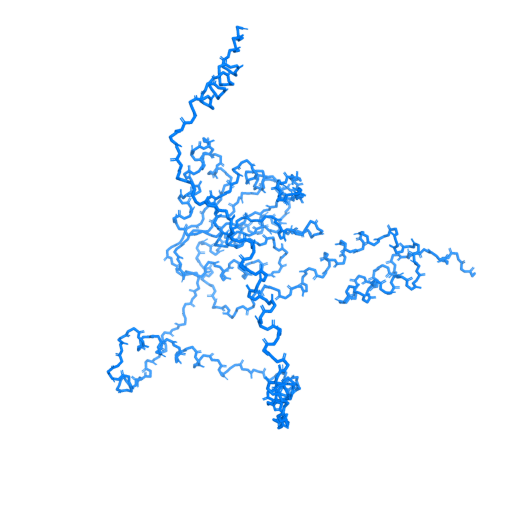172 1.00 93.56 93 LYS A C 1
ATOM 750 O O . LYS A 1 93 ? -9.923 -0.616 -2.905 1.00 93.56 93 LYS A O 1
ATOM 755 N N . THR A 1 94 ? -9.740 1.604 -2.671 1.00 94.94 94 THR A N 1
ATOM 756 C CA . THR A 1 94 ? -8.634 1.576 -1.709 1.00 94.94 94 THR A CA 1
ATOM 757 C C . THR A 1 94 ? -9.101 0.979 -0.390 1.00 94.94 94 THR A C 1
ATOM 759 O O . THR A 1 94 ? -10.109 1.422 0.162 1.00 94.94 94 THR A O 1
ATOM 762 N N . LEU A 1 95 ? -8.382 -0.015 0.123 1.00 96.50 95 LEU A N 1
ATOM 763 C CA . LEU A 1 95 ? -8.647 -0.560 1.452 1.00 96.50 95 LEU A CA 1
ATOM 764 C C . LEU A 1 95 ? -8.038 0.367 2.499 1.00 96.50 95 LEU A C 1
ATOM 766 O O . LEU A 1 95 ? -6.862 0.699 2.411 1.00 96.50 95 LEU A O 1
ATOM 770 N N . VAL A 1 96 ? -8.820 0.768 3.492 1.00 95.38 96 VAL A N 1
ATOM 771 C CA . VAL A 1 96 ? -8.354 1.591 4.607 1.00 95.38 96 VAL A CA 1
ATOM 772 C C . VAL A 1 96 ? -8.636 0.845 5.898 1.00 95.38 96 VAL A C 1
ATOM 774 O O . VAL A 1 96 ? -9.795 0.599 6.221 1.00 95.38 96 VAL A O 1
ATOM 777 N N . ILE A 1 97 ? -7.594 0.496 6.643 1.00 94.88 97 ILE A N 1
ATOM 778 C CA . ILE A 1 97 ? -7.714 -0.129 7.959 1.00 94.88 97 ILE A CA 1
ATOM 779 C C . ILE A 1 97 ? -7.388 0.916 9.014 1.00 94.88 97 ILE A C 1
ATOM 781 O O . ILE A 1 97 ? -6.282 1.456 9.044 1.00 94.88 97 ILE A O 1
ATOM 785 N N . VAL A 1 98 ? -8.357 1.187 9.887 1.00 93.31 98 VAL A N 1
ATOM 786 C CA . VAL A 1 98 ? -8.240 2.194 10.942 1.00 93.31 98 VAL A CA 1
ATOM 787 C C . VAL A 1 98 ? -8.429 1.544 12.307 1.00 93.31 98 VAL A C 1
ATOM 789 O O . VAL A 1 98 ? -9.480 0.984 12.607 1.00 93.31 98 VAL A O 1
ATOM 792 N N . SER A 1 99 ? -7.418 1.639 13.162 1.00 91.12 99 SER A N 1
ATOM 793 C CA . SER A 1 99 ? -7.532 1.268 14.579 1.00 91.12 99 SER A CA 1
ATOM 794 C C . SER A 1 99 ? -6.451 1.961 15.398 1.00 91.12 99 SER A C 1
ATOM 796 O O . SER A 1 99 ? -5.556 2.589 14.833 1.00 91.12 99 SER A O 1
ATOM 798 N N . ASN A 1 100 ? -6.494 1.842 16.721 1.00 88.81 100 ASN A N 1
ATOM 799 C CA . ASN A 1 100 ? -5.432 2.354 17.587 1.00 88.81 100 ASN A CA 1
ATOM 800 C C . ASN A 1 100 ? -4.116 1.564 17.434 1.00 88.81 100 ASN A C 1
ATOM 802 O O . ASN A 1 100 ? -4.051 0.519 16.777 1.00 88.81 100 ASN A O 1
ATOM 806 N N . THR A 1 101 ? -3.038 2.080 18.022 1.00 85.94 101 THR A N 1
ATOM 807 C CA . THR A 1 101 ? -1.748 1.377 18.089 1.00 85.94 101 THR A CA 1
ATOM 808 C C . THR A 1 101 ? -1.878 0.066 18.877 1.00 85.94 101 THR A C 1
ATOM 810 O O . THR A 1 101 ? -2.819 -0.118 19.650 1.00 85.94 101 THR A O 1
ATOM 813 N N . LYS A 1 102 ? -0.953 -0.877 18.651 1.00 84.50 102 LYS A N 1
ATOM 814 C CA . LYS A 1 102 ? -0.910 -2.194 19.324 1.00 84.50 102 LYS A CA 1
ATOM 815 C C . LYS A 1 102 ? -2.142 -3.101 19.111 1.00 84.50 102 LYS A C 1
ATOM 817 O O . LYS A 1 102 ? -2.361 -4.042 19.871 1.00 84.50 102 LYS A O 1
ATOM 822 N N . MET A 1 103 ? -2.941 -2.855 18.069 1.00 88.38 103 MET A N 1
ATOM 823 C CA . MET A 1 103 ? -4.092 -3.703 17.703 1.00 88.38 103 MET A CA 1
ATOM 824 C C . MET A 1 103 ? -3.747 -4.838 16.718 1.00 88.38 103 MET A C 1
ATOM 826 O O . MET A 1 103 ? -4.625 -5.631 16.381 1.00 88.38 103 MET A O 1
ATOM 830 N N . GLY A 1 104 ? -2.495 -4.917 16.249 1.00 86.06 104 GLY A N 1
ATOM 831 C CA . GLY A 1 104 ? -2.035 -5.943 15.306 1.00 86.06 104 GLY A CA 1
ATOM 832 C C . GLY A 1 104 ? -2.240 -5.611 13.820 1.00 86.06 104 GLY A C 1
ATOM 833 O O . GLY A 1 104 ? -2.318 -6.527 13.010 1.00 86.06 104 GLY A O 1
ATOM 834 N N . LYS A 1 105 ? -2.428 -4.331 13.444 1.00 89.81 105 LYS A N 1
ATOM 835 C CA . LYS A 1 105 ? -2.746 -3.934 12.052 1.00 89.81 105 LYS A CA 1
ATOM 836 C C . LYS A 1 105 ? -1.605 -4.222 11.075 1.00 89.81 105 LYS A C 1
ATOM 838 O O . LYS A 1 105 ? -1.839 -4.761 9.997 1.00 89.81 105 LYS A O 1
ATOM 843 N N . THR A 1 106 ? -0.403 -3.793 11.448 1.00 87.69 106 THR A N 1
ATOM 844 C CA . THR A 1 106 ? 0.813 -3.873 10.635 1.00 87.69 106 THR A CA 1
ATOM 845 C C . THR A 1 106 ? 1.196 -5.331 10.427 1.00 87.69 106 THR A C 1
ATOM 847 O O . THR A 1 106 ? 1.429 -5.774 9.306 1.00 87.69 106 THR A O 1
ATOM 850 N N . GLU A 1 107 ? 1.168 -6.106 11.504 1.00 86.62 107 GLU A N 1
ATOM 851 C CA . GLU A 1 107 ? 1.443 -7.536 11.521 1.00 86.62 107 GLU A CA 1
ATOM 852 C C . GLU A 1 107 ? 0.428 -8.295 10.656 1.00 86.62 107 GLU A C 1
ATOM 854 O O . GLU A 1 107 ? 0.815 -9.103 9.813 1.00 86.62 107 GLU A O 1
ATOM 859 N N . PHE A 1 108 ? -0.862 -7.963 10.788 1.00 90.12 108 PHE A N 1
ATOM 860 C CA . PHE A 1 108 ? -1.928 -8.568 9.992 1.00 90.12 108 PHE A CA 1
ATOM 861 C C . PHE A 1 108 ? -1.771 -8.293 8.497 1.00 90.12 108 PHE A C 1
ATOM 863 O O . PHE A 1 108 ? -1.867 -9.210 7.684 1.00 90.12 108 PHE A O 1
ATOM 870 N N . ILE A 1 109 ? -1.515 -7.043 8.108 1.00 89.75 109 ILE A N 1
ATOM 871 C CA . ILE A 1 109 ? -1.366 -6.694 6.692 1.00 89.75 109 ILE A CA 1
ATOM 872 C C . ILE A 1 109 ? -0.099 -7.293 6.081 1.00 89.75 109 ILE A C 1
ATOM 874 O O . ILE A 1 109 ? -0.131 -7.727 4.926 1.00 89.75 109 ILE A O 1
ATOM 878 N N . ASN A 1 110 ? 0.993 -7.368 6.840 1.00 87.06 110 ASN A N 1
ATOM 879 C CA . ASN A 1 110 ? 2.207 -8.029 6.374 1.00 87.06 110 ASN A CA 1
ATOM 880 C C . ASN A 1 110 ? 1.976 -9.524 6.128 1.00 87.06 110 ASN A C 1
ATOM 882 O O . ASN A 1 110 ? 2.402 -10.030 5.090 1.00 87.06 110 ASN A O 1
ATOM 886 N N . ASP A 1 111 ? 1.222 -10.201 6.998 1.00 86.25 111 ASP A N 1
ATOM 887 C CA . ASP A 1 111 ? 0.830 -11.599 6.788 1.00 86.25 111 ASP A CA 1
ATOM 888 C C . ASP A 1 111 ? -0.106 -11.777 5.593 1.00 86.25 111 ASP A C 1
ATOM 890 O O . ASP A 1 111 ? 0.126 -12.620 4.724 1.00 86.25 111 ASP A O 1
ATOM 894 N N . LEU A 1 112 ? -1.143 -10.939 5.516 1.00 89.31 112 LEU A N 1
ATOM 895 C CA . LEU A 1 112 ? -2.148 -10.972 4.457 1.00 89.31 112 LEU A CA 1
ATOM 896 C C . LEU A 1 112 ? -1.505 -10.835 3.072 1.00 89.31 112 LEU A C 1
ATOM 898 O O . LEU A 1 112 ? -1.949 -11.449 2.102 1.00 89.31 112 LEU A O 1
ATOM 902 N N . LEU A 1 113 ? -0.454 -10.023 2.975 1.00 89.00 113 LEU A N 1
ATOM 903 C CA . LEU A 1 113 ? 0.215 -9.723 1.721 1.00 89.00 113 LEU A CA 1
ATOM 904 C C . LEU A 1 113 ? 1.483 -10.559 1.489 1.00 89.00 113 LEU A C 1
ATOM 906 O O . LEU A 1 113 ? 2.095 -10.368 0.441 1.00 89.00 113 LEU A O 1
ATOM 910 N N . LYS A 1 114 ? 1.895 -11.454 2.399 1.00 83.81 114 LYS A N 1
ATOM 911 C CA . LYS A 1 114 ? 3.243 -12.070 2.432 1.00 83.81 114 LYS A CA 1
ATOM 912 C C . LYS A 1 114 ? 3.730 -12.713 1.130 1.00 83.81 114 LYS A C 1
ATOM 914 O O . LYS A 1 114 ? 4.922 -12.715 0.862 1.00 83.81 114 LYS A O 1
ATOM 919 N N . ASN A 1 115 ? 2.814 -13.210 0.302 1.00 82.12 115 ASN A N 1
ATOM 920 C CA . ASN A 1 115 ? 3.125 -13.888 -0.962 1.00 82.12 115 ASN A CA 1
ATOM 921 C C . ASN A 1 115 ? 3.027 -12.971 -2.201 1.00 82.12 115 ASN A C 1
ATOM 923 O O . ASN A 1 115 ? 2.995 -13.458 -3.333 1.00 82.12 115 ASN A O 1
ATOM 927 N N . LEU A 1 116 ? 2.909 -11.656 -2.004 1.00 84.75 116 LEU A N 1
ATOM 928 C CA . LEU A 1 116 ? 2.698 -10.662 -3.058 1.00 84.75 116 LEU A CA 1
ATOM 929 C C . LEU A 1 116 ? 3.868 -9.685 -3.131 1.00 84.75 116 LEU A C 1
ATOM 931 O O . LEU A 1 116 ? 4.499 -9.384 -2.118 1.00 84.75 116 LEU A O 1
ATOM 935 N N . ARG A 1 117 ? 4.104 -9.128 -4.323 1.00 83.69 117 ARG A N 1
ATOM 936 C CA . ARG A 1 117 ? 5.060 -8.029 -4.498 1.00 83.69 117 ARG A CA 1
ATOM 937 C C . ARG A 1 117 ? 4.392 -6.735 -4.066 1.00 83.69 117 ARG A C 1
ATOM 939 O O . ARG A 1 117 ? 3.390 -6.334 -4.664 1.00 83.69 117 ARG A O 1
ATOM 946 N N . VAL A 1 118 ? 4.931 -6.096 -3.035 1.00 85.50 118 VAL A N 1
ATOM 947 C CA . VAL A 1 118 ? 4.322 -4.913 -2.425 1.00 85.50 118 VAL A CA 1
ATOM 948 C C . VAL A 1 118 ? 5.223 -3.699 -2.586 1.00 85.50 118 VAL A C 1
ATOM 950 O O . VAL A 1 118 ? 6.410 -3.759 -2.299 1.00 85.50 118 VAL A O 1
ATOM 953 N N . ASP A 1 119 ? 4.635 -2.613 -3.080 1.00 86.56 119 ASP A N 1
ATOM 954 C CA . ASP A 1 119 ? 5.233 -1.276 -3.118 1.00 86.56 119 ASP A CA 1
ATOM 955 C C . ASP A 1 119 ? 4.955 -0.630 -1.753 1.00 86.56 119 ASP A C 1
ATOM 957 O O . ASP A 1 119 ? 3.846 -0.143 -1.514 1.00 86.56 119 ASP A O 1
ATOM 961 N N . GLU A 1 120 ? 5.888 -0.766 -0.809 1.00 84.00 120 GLU A N 1
ATOM 962 C CA . GLU A 1 120 ? 5.693 -0.397 0.597 1.00 84.00 120 GLU A CA 1
ATOM 963 C C . GLU A 1 120 ? 6.257 0.992 0.916 1.00 84.00 120 GLU A C 1
ATOM 965 O O . GLU A 1 120 ? 7.405 1.306 0.612 1.00 84.00 120 GLU A O 1
ATOM 970 N N . PHE A 1 121 ? 5.447 1.815 1.582 1.00 82.06 121 PHE A N 1
ATOM 971 C CA . PHE A 1 121 ? 5.809 3.151 2.041 1.00 82.06 121 PHE A CA 1
ATOM 972 C C . PHE A 1 121 ? 5.579 3.254 3.548 1.00 82.06 121 PHE A C 1
ATOM 974 O O . PHE A 1 121 ? 4.441 3.130 4.012 1.00 82.06 121 PHE A O 1
ATOM 981 N N . ARG A 1 122 ? 6.652 3.540 4.296 1.00 77.69 122 ARG A N 1
ATOM 982 C CA . ARG A 1 122 ? 6.615 3.842 5.734 1.00 77.69 122 ARG A CA 1
ATOM 983 C C . ARG A 1 122 ? 7.187 5.224 6.018 1.00 77.69 122 ARG A C 1
ATOM 985 O O . ARG A 1 122 ? 8.159 5.642 5.390 1.00 77.69 122 ARG A O 1
ATOM 992 N N . GLY A 1 123 ? 6.604 5.945 6.974 1.00 74.19 123 GLY A N 1
ATOM 993 C CA . GLY A 1 123 ? 7.054 7.295 7.312 1.00 74.19 123 GLY A CA 1
ATOM 994 C C . GLY A 1 123 ? 6.678 8.324 6.241 1.00 74.19 123 GLY A C 1
ATOM 995 O O . GLY A 1 123 ? 5.511 8.449 5.883 1.00 74.19 123 GLY A O 1
ATOM 996 N N . ARG A 1 124 ? 7.620 9.136 5.749 1.00 67.62 124 ARG A N 1
ATOM 997 C CA . ARG A 1 124 ? 7.283 10.184 4.764 1.00 67.62 124 ARG A CA 1
ATOM 998 C C . ARG A 1 124 ? 6.981 9.581 3.394 1.00 67.62 124 ARG A C 1
ATOM 1000 O O . ARG A 1 124 ? 7.718 8.725 2.919 1.00 67.62 124 ARG A O 1
ATOM 1007 N N . PHE A 1 125 ? 5.937 10.089 2.740 1.00 69.62 125 PHE A N 1
ATOM 1008 C CA . PHE A 1 125 ? 5.629 9.753 1.354 1.00 69.62 125 PHE A CA 1
ATOM 1009 C C . PHE A 1 125 ? 6.753 10.252 0.432 1.00 69.62 125 PHE A C 1
ATOM 1011 O O . PHE A 1 125 ? 6.810 11.434 0.100 1.00 69.62 125 PHE A O 1
ATOM 1018 N N . MET A 1 126 ? 7.661 9.356 0.048 1.00 67.31 126 MET A N 1
ATOM 1019 C CA . MET A 1 126 ? 8.766 9.635 -0.868 1.00 67.31 126 MET A CA 1
ATOM 1020 C C . MET A 1 126 ? 8.791 8.560 -1.950 1.00 67.31 126 MET A C 1
ATOM 1022 O O . MET A 1 126 ? 8.880 7.375 -1.647 1.00 67.31 126 MET A O 1
ATOM 1026 N N . MET A 1 127 ? 8.738 8.978 -3.214 1.00 70.12 127 MET A N 1
ATOM 1027 C CA . MET A 1 127 ? 8.817 8.077 -4.373 1.00 70.12 127 MET A CA 1
ATOM 1028 C C . MET A 1 127 ? 10.261 7.824 -4.831 1.00 70.12 127 MET A C 1
ATOM 1030 O O . MET A 1 127 ? 10.476 7.101 -5.797 1.00 70.12 127 MET A O 1
ATOM 1034 N N . ASP A 1 128 ? 11.253 8.376 -4.124 1.00 61.88 128 ASP A N 1
ATOM 1035 C CA . ASP A 1 128 ? 12.679 8.226 -4.447 1.00 61.88 128 ASP A CA 1
ATOM 1036 C C . ASP A 1 128 ? 13.163 6.765 -4.331 1.00 61.88 128 ASP A C 1
ATOM 1038 O O . ASP A 1 128 ? 14.107 6.377 -5.012 1.00 61.88 128 ASP A O 1
ATOM 1042 N N . GLY A 1 129 ? 12.507 5.946 -3.497 1.00 60.12 129 GLY A N 1
ATOM 1043 C CA . GLY A 1 129 ? 12.788 4.511 -3.351 1.00 60.12 129 GLY A CA 1
ATOM 1044 C C . GLY A 1 129 ? 11.983 3.600 -4.287 1.00 60.12 129 GLY A C 1
ATOM 1045 O O . GLY A 1 129 ? 12.129 2.381 -4.220 1.00 60.12 129 GLY A O 1
ATOM 1046 N N . HIS A 1 130 ? 11.115 4.155 -5.140 1.00 71.94 130 HIS A N 1
ATOM 1047 C CA . HIS A 1 130 ? 10.268 3.361 -6.027 1.00 71.94 130 HIS A CA 1
ATOM 1048 C C . HIS A 1 130 ? 11.092 2.722 -7.152 1.00 71.94 130 HIS A C 1
ATOM 1050 O O . HIS A 1 130 ? 11.728 3.417 -7.946 1.00 71.94 130 HIS A O 1
ATOM 1056 N N . ASN A 1 131 ? 11.039 1.393 -7.271 1.00 71.12 131 ASN A N 1
ATOM 1057 C CA . ASN A 1 131 ? 11.727 0.686 -8.345 1.00 71.12 131 ASN A CA 1
ATOM 1058 C C . ASN A 1 131 ? 10.806 0.506 -9.562 1.00 71.12 131 ASN A C 1
ATOM 1060 O O . ASN A 1 131 ? 9.995 -0.419 -9.613 1.00 71.12 131 ASN A O 1
ATOM 1064 N N . GLU A 1 132 ? 10.985 1.352 -10.581 1.00 72.94 132 GLU A N 1
ATOM 1065 C CA . GLU A 1 132 ? 10.203 1.308 -11.830 1.00 72.94 132 GLU A CA 1
ATOM 1066 C C . GLU A 1 132 ? 10.320 -0.024 -12.595 1.00 72.94 132 GLU A C 1
ATOM 1068 O O . GLU A 1 132 ? 9.471 -0.349 -13.430 1.00 72.94 132 GLU A O 1
ATOM 1073 N N . SER A 1 133 ? 11.371 -0.806 -12.331 1.00 66.75 133 SER A N 1
ATOM 1074 C CA . SER A 1 133 ? 11.606 -2.092 -12.998 1.00 66.75 133 SER A CA 1
ATOM 1075 C C . SER A 1 133 ? 10.708 -3.202 -12.444 1.00 66.75 133 SER A C 1
ATOM 1077 O O . SER A 1 133 ? 10.440 -4.200 -13.128 1.00 66.75 133 SER A O 1
ATOM 1079 N N . LEU A 1 134 ? 10.212 -3.036 -11.215 1.00 72.31 134 LEU A N 1
ATOM 1080 C CA . LEU A 1 134 ? 9.389 -4.023 -10.536 1.00 72.31 134 LEU A CA 1
ATOM 1081 C C . LEU A 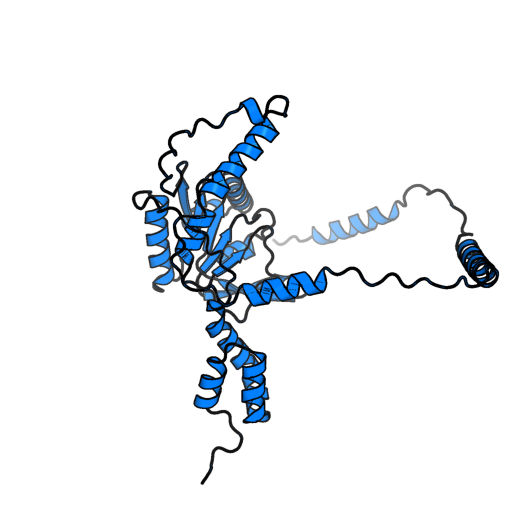1 134 ? 7.906 -3.831 -10.849 1.00 72.31 134 LEU A C 1
ATOM 1083 O O . LEU A 1 134 ? 7.347 -2.737 -10.830 1.00 72.31 134 LEU A O 1
ATOM 1087 N N . LYS A 1 135 ? 7.235 -4.951 -11.118 1.00 81.00 135 LYS A N 1
ATOM 1088 C CA . LYS A 1 135 ? 5.777 -4.993 -11.229 1.00 81.00 135 LYS A CA 1
ATOM 1089 C C . LYS A 1 135 ? 5.199 -5.371 -9.880 1.00 81.00 135 LYS A C 1
ATOM 1091 O O . LYS A 1 135 ? 5.143 -6.549 -9.548 1.00 81.00 135 LYS A O 1
ATOM 1096 N N . TYR A 1 136 ? 4.776 -4.372 -9.126 1.00 86.06 136 TYR A N 1
ATOM 1097 C CA . TYR A 1 136 ? 4.111 -4.576 -7.848 1.00 86.06 136 TYR A CA 1
ATOM 1098 C C . TYR A 1 136 ? 2.656 -5.012 -8.042 1.00 86.06 136 TYR A C 1
ATOM 1100 O O . TYR A 1 136 ? 1.969 -4.556 -8.960 1.00 86.06 136 TYR A O 1
ATOM 1108 N N . ASP A 1 137 ? 2.191 -5.899 -7.168 1.00 87.75 137 ASP A N 1
ATOM 1109 C CA . ASP A 1 137 ? 0.822 -6.409 -7.174 1.00 87.75 137 ASP A CA 1
ATOM 1110 C C . ASP A 1 137 ? -0.096 -5.507 -6.325 1.00 87.75 137 ASP A C 1
ATOM 1112 O O . ASP A 1 137 ? -1.244 -5.265 -6.702 1.00 87.75 137 ASP A O 1
ATOM 1116 N N . ILE A 1 138 ? 0.421 -4.978 -5.207 1.00 90.38 138 ILE A N 1
ATOM 1117 C CA . ILE A 1 138 ? -0.289 -4.122 -4.241 1.00 90.38 138 ILE A CA 1
ATOM 1118 C C . ILE A 1 138 ? 0.624 -2.971 -3.793 1.00 90.38 138 ILE A C 1
ATOM 1120 O O . ILE A 1 138 ? 1.833 -3.149 -3.678 1.00 90.38 138 ILE A O 1
ATOM 1124 N N . ARG A 1 139 ? 0.049 -1.802 -3.494 1.00 91.06 139 ARG A N 1
ATOM 1125 C CA . ARG A 1 139 ? 0.728 -0.712 -2.776 1.00 91.06 139 ARG A CA 1
ATOM 1126 C C . ARG A 1 139 ? 0.289 -0.677 -1.318 1.00 91.06 139 ARG A C 1
ATOM 1128 O O . ARG A 1 139 ? -0.911 -0.737 -1.049 1.00 91.06 139 ARG A O 1
ATOM 1135 N N . LEU A 1 140 ? 1.236 -0.544 -0.397 1.00 91.19 140 LEU A N 1
ATOM 1136 C CA . LEU A 1 140 ? 0.981 -0.475 1.037 1.00 91.19 140 LEU A CA 1
ATOM 1137 C C . LEU A 1 140 ? 1.515 0.837 1.609 1.00 91.19 140 LEU A C 1
ATOM 1139 O O . LEU A 1 140 ? 2.694 1.140 1.474 1.00 91.19 140 LEU A O 1
ATOM 1143 N N . PHE A 1 141 ? 0.647 1.579 2.287 1.00 90.06 141 PHE A N 1
ATOM 1144 C CA . PHE A 1 141 ? 1.029 2.689 3.152 1.00 90.06 141 PHE A CA 1
ATOM 1145 C C . PHE A 1 141 ? 0.826 2.259 4.598 1.00 90.06 141 PHE A C 1
ATOM 1147 O O . PHE A 1 141 ? -0.317 2.188 5.055 1.00 90.06 141 PHE A O 1
ATOM 1154 N N . ASP A 1 142 ? 1.919 1.957 5.291 1.00 86.44 142 ASP A N 1
ATOM 1155 C CA . ASP A 1 142 ? 1.901 1.542 6.691 1.00 86.44 142 ASP A CA 1
ATOM 1156 C C . ASP A 1 142 ? 2.630 2.572 7.549 1.00 86.44 142 ASP A C 1
ATOM 1158 O O . ASP A 1 142 ? 3.784 2.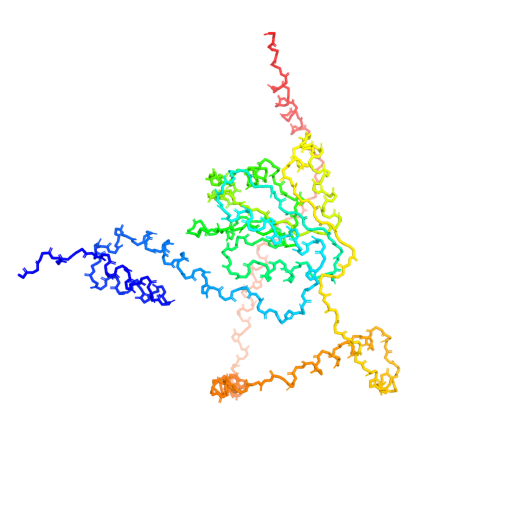903 7.294 1.00 86.44 142 ASP A O 1
ATOM 1162 N N . ASP A 1 143 ? 1.914 3.149 8.512 1.00 76.69 143 ASP A N 1
ATOM 1163 C CA . ASP A 1 143 ? 2.384 4.288 9.313 1.00 76.69 143 ASP A CA 1
ATOM 1164 C C . ASP A 1 143 ? 2.959 5.445 8.463 1.00 76.69 143 ASP A C 1
ATOM 1166 O O . ASP A 1 143 ? 3.898 6.154 8.835 1.00 76.69 143 ASP A O 1
ATOM 1170 N N . ALA A 1 144 ? 2.408 5.630 7.260 1.00 78.00 144 ALA A N 1
ATOM 1171 C CA . ALA A 1 144 ? 2.822 6.697 6.367 1.00 78.00 144 ALA A CA 1
ATOM 1172 C C . ALA A 1 144 ? 2.206 8.038 6.797 1.00 78.00 144 ALA A C 1
ATOM 1174 O O . ALA A 1 144 ? 1.001 8.160 7.039 1.00 78.00 144 ALA A O 1
ATOM 1175 N N . ASN A 1 145 ? 3.027 9.083 6.829 1.00 76.62 145 ASN A N 1
ATOM 1176 C CA . ASN A 1 145 ? 2.584 10.456 6.984 1.00 76.62 145 ASN A CA 1
ATOM 1177 C C . ASN A 1 145 ? 1.986 10.949 5.660 1.00 76.62 145 ASN A C 1
ATOM 1179 O O . ASN A 1 145 ? 2.7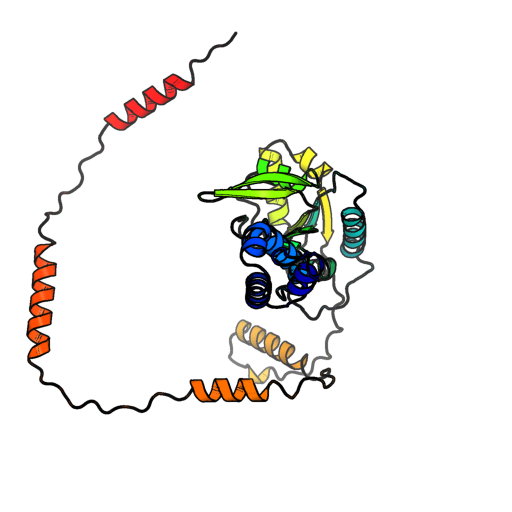02 11.358 4.746 1.00 76.62 145 ASN A O 1
ATOM 1183 N N . LEU A 1 146 ? 0.657 10.920 5.583 1.00 77.12 146 LEU A N 1
ATOM 1184 C CA . LEU A 1 146 ? -0.108 11.377 4.422 1.00 77.12 146 LEU A CA 1
ATOM 1185 C C . LEU A 1 146 ? -0.375 12.893 4.421 1.00 77.12 146 LEU A C 1
ATOM 1187 O O . LEU A 1 146 ? -1.038 13.377 3.510 1.00 77.12 146 LEU A O 1
ATOM 1191 N N . ASN A 1 147 ? 0.104 13.654 5.412 1.00 73.12 147 ASN A N 1
ATOM 1192 C CA . ASN A 1 147 ? -0.174 15.096 5.488 1.00 73.12 147 ASN A CA 1
ATOM 1193 C C . ASN A 1 147 ? 0.518 15.896 4.375 1.00 73.12 147 ASN A C 1
ATOM 1195 O O . ASN A 1 147 ? -0.026 16.896 3.921 1.00 73.12 147 ASN A O 1
ATOM 1199 N N . ASP A 1 148 ? 1.692 15.445 3.930 1.00 71.75 148 ASP A N 1
ATOM 1200 C CA . ASP A 1 148 ? 2.501 16.133 2.915 1.00 71.75 148 ASP A CA 1
ATOM 1201 C C . ASP A 1 148 ? 2.205 15.629 1.492 1.00 71.75 148 ASP A C 1
ATOM 1203 O O . ASP A 1 148 ? 2.978 15.860 0.561 1.00 71.75 148 ASP A O 1
ATOM 1207 N N . ILE A 1 149 ? 1.103 14.894 1.309 1.00 78.75 149 ILE A N 1
ATOM 1208 C CA . ILE A 1 149 ? 0.795 14.282 0.024 1.00 78.75 149 ILE A CA 1
ATOM 1209 C C . ILE A 1 149 ? 0.211 15.300 -0.956 1.00 78.75 149 ILE A C 1
ATOM 1211 O O . ILE A 1 149 ? -0.700 16.069 -0.642 1.00 78.75 149 ILE A O 1
ATOM 1215 N N . ILE A 1 150 ? 0.696 15.266 -2.194 1.00 84.75 150 ILE A N 1
ATOM 1216 C CA . ILE A 1 150 ? 0.125 16.056 -3.282 1.00 84.75 150 ILE A CA 1
ATOM 1217 C C . ILE A 1 150 ? -1.188 15.383 -3.708 1.00 84.75 150 ILE A C 1
ATOM 1219 O O . ILE A 1 150 ? -1.190 14.327 -4.344 1.00 84.75 150 ILE A O 1
ATOM 1223 N N . TRP A 1 151 ? -2.325 15.983 -3.339 1.00 87.56 151 TRP A N 1
ATOM 1224 C CA . TRP A 1 151 ? -3.653 15.372 -3.491 1.00 87.56 151 TRP A CA 1
ATOM 1225 C C . TRP A 1 151 ? -3.976 14.871 -4.917 1.00 87.56 151 TRP A C 1
ATOM 1227 O O . TRP A 1 151 ? -4.417 13.726 -5.049 1.00 87.56 151 TRP A O 1
ATOM 1237 N N . PRO A 1 152 ? -3.716 15.630 -6.004 1.00 87.00 152 PRO A N 1
ATOM 1238 C CA . PRO A 1 152 ? -3.939 15.135 -7.367 1.00 87.00 152 PRO A CA 1
ATOM 1239 C C . PRO A 1 152 ? -3.104 13.899 -7.737 1.00 87.00 152 PRO A C 1
ATOM 1241 O O . PRO A 1 152 ? -3.589 13.009 -8.444 1.00 87.00 152 PRO A O 1
ATOM 1244 N N . GLU A 1 153 ? -1.862 13.821 -7.254 1.00 86.19 153 GLU A N 1
ATOM 1245 C CA . GLU A 1 153 ? -0.980 12.674 -7.492 1.00 86.19 153 GLU A CA 1
ATOM 1246 C C . GLU A 1 153 ? -1.490 11.453 -6.729 1.00 86.19 153 GLU A C 1
ATOM 1248 O O . GLU A 1 153 ? -1.650 10.381 -7.313 1.00 86.19 153 GLU A O 1
ATOM 1253 N N . PHE A 1 154 ? -1.862 11.634 -5.459 1.00 87.62 154 PHE A N 1
ATOM 1254 C CA . PHE A 1 154 ? -2.483 10.585 -4.653 1.00 87.62 154 PHE A CA 1
ATOM 1255 C C . PHE A 1 154 ? -3.761 10.044 -5.291 1.00 87.62 154 PHE A C 1
ATOM 1257 O O . PHE A 1 154 ? -3.915 8.832 -5.449 1.00 87.62 154 PHE A O 1
ATOM 1264 N N . LYS A 1 155 ? -4.658 10.939 -5.721 1.00 89.62 155 LYS A N 1
ATOM 1265 C CA . LYS A 1 155 ? -5.902 10.587 -6.412 1.00 89.62 155 LYS A CA 1
ATOM 1266 C C . LYS A 1 155 ? -5.613 9.730 -7.634 1.00 89.62 155 LYS A C 1
ATOM 1268 O O . LYS A 1 155 ? -6.231 8.680 -7.804 1.00 89.62 155 LYS A O 1
ATOM 1273 N N . SER A 1 156 ? -4.652 10.146 -8.453 1.00 86.94 156 SER A N 1
ATOM 1274 C CA . SER A 1 156 ? -4.244 9.402 -9.645 1.00 86.94 156 SER A CA 1
ATOM 1275 C C . SER A 1 156 ? -3.730 8.012 -9.268 1.00 86.94 156 SER A C 1
ATOM 1277 O O . SER A 1 156 ? -4.170 7.022 -9.853 1.00 86.94 156 SER A O 1
ATOM 1279 N N . LEU A 1 157 ? -2.888 7.916 -8.231 1.00 87.31 157 LEU A N 1
ATOM 1280 C CA . LEU A 1 157 ? -2.281 6.661 -7.779 1.00 87.31 157 LEU A CA 1
ATOM 1281 C C . LEU A 1 157 ? -3.298 5.599 -7.377 1.00 87.31 157 LEU A C 1
ATOM 1283 O O . LEU A 1 157 ? -3.065 4.421 -7.653 1.00 87.31 157 LEU A O 1
ATOM 1287 N N . ILE A 1 158 ? -4.414 6.003 -6.770 1.00 88.12 158 ILE A N 1
ATOM 1288 C CA . ILE A 1 158 ? -5.411 5.077 -6.219 1.00 88.12 158 ILE A CA 1
ATOM 1289 C C . ILE A 1 158 ? -6.693 4.947 -7.060 1.00 88.12 158 ILE A C 1
ATOM 1291 O O . ILE A 1 158 ? -7.573 4.165 -6.712 1.00 88.12 158 ILE A O 1
ATOM 1295 N N . SER A 1 159 ? -6.832 5.699 -8.159 1.00 82.00 159 SER A N 1
ATOM 1296 C CA . SER A 1 159 ? -8.085 5.751 -8.934 1.00 82.00 159 SER A CA 1
ATOM 1297 C C . SER A 1 159 ? -8.297 4.555 -9.860 1.00 82.00 159 SER A C 1
ATOM 1299 O O . SER A 1 159 ? -9.374 3.948 -9.866 1.00 82.00 159 SER A O 1
ATOM 1301 N N . THR A 1 160 ? -7.311 4.250 -10.709 1.00 84.06 160 THR A N 1
ATOM 1302 C CA . THR A 1 160 ? -7.519 3.342 -11.841 1.00 84.06 160 THR A CA 1
ATOM 1303 C C . THR A 1 160 ? -6.323 2.432 -12.065 1.00 84.06 160 THR A C 1
ATOM 1305 O O . THR A 1 160 ? -5.283 2.854 -12.562 1.00 84.06 160 THR A O 1
ATOM 1308 N N . ARG A 1 161 ? -6.512 1.136 -11.814 1.00 83.56 161 ARG A N 1
ATOM 1309 C CA . ARG A 1 161 ? -5.458 0.133 -11.960 1.00 83.56 161 ARG A CA 1
ATOM 1310 C C . ARG A 1 161 ? -4.893 0.101 -13.385 1.00 83.56 161 ARG A C 1
ATOM 1312 O O . ARG A 1 161 ? -5.646 -0.002 -14.357 1.00 83.56 161 ARG A O 1
ATOM 1319 N N . GLY A 1 162 ? -3.566 0.081 -13.479 1.00 81.56 162 GLY A N 1
ATOM 1320 C CA . GLY A 1 162 ? -2.794 -0.052 -14.712 1.00 81.56 162 GLY A CA 1
ATOM 1321 C C . GLY A 1 162 ? -2.509 1.265 -15.437 1.00 81.56 162 GLY A C 1
ATOM 1322 O O . GLY A 1 162 ? -1.868 1.234 -16.484 1.00 81.56 162 GLY A O 1
ATOM 1323 N N . GLU A 1 163 ? -2.966 2.408 -14.918 1.00 85.19 163 GLU A N 1
ATOM 1324 C CA . GLU A 1 163 ? -2.627 3.715 -15.491 1.00 85.19 163 GLU A CA 1
ATOM 1325 C C . GLU A 1 163 ? -1.222 4.142 -15.050 1.00 85.19 163 GLU A C 1
ATOM 1327 O O . GLU A 1 163 ? -0.865 4.017 -13.878 1.00 85.19 163 GLU A O 1
ATOM 1332 N N . GLN A 1 164 ? -0.409 4.604 -16.004 1.00 84.94 164 GLN A N 1
ATOM 1333 C CA . GLN A 1 164 ? 0.923 5.138 -15.727 1.00 84.94 164 GLN A CA 1
ATOM 1334 C C . GLN A 1 164 ? 0.816 6.609 -15.345 1.00 84.94 164 GLN A C 1
ATOM 1336 O O . GLN A 1 164 ? 0.225 7.411 -16.067 1.00 84.94 164 GLN A O 1
ATOM 1341 N N . ILE A 1 165 ? 1.415 6.951 -14.214 1.00 84.12 165 ILE A N 1
ATOM 1342 C CA . ILE A 1 165 ? 1.406 8.280 -13.620 1.00 84.12 165 ILE A CA 1
ATOM 1343 C C . ILE A 1 165 ? 2.852 8.734 -13.539 1.00 84.12 165 ILE A C 1
ATOM 1345 O O . ILE A 1 165 ? 3.731 7.980 -13.131 1.00 84.12 165 ILE A O 1
ATOM 1349 N N . THR A 1 166 ? 3.110 9.963 -13.962 1.00 83.31 166 THR A N 1
ATOM 1350 C CA . THR A 1 166 ? 4.422 10.587 -13.795 1.00 83.31 166 THR A CA 1
ATOM 1351 C C . THR A 1 166 ? 4.373 11.447 -12.544 1.00 83.31 166 THR A C 1
ATOM 1353 O O . THR A 1 166 ? 3.602 12.401 -12.496 1.00 83.31 166 THR A O 1
ATOM 1356 N N . ILE A 1 167 ? 5.158 11.078 -11.537 1.00 81.50 167 ILE A N 1
ATOM 1357 C CA . ILE A 1 167 ? 5.280 11.808 -10.274 1.00 81.50 167 ILE A CA 1
ATOM 1358 C C . ILE A 1 167 ? 6.578 12.597 -10.302 1.00 81.50 167 ILE A C 1
ATOM 1360 O O . ILE A 1 167 ? 7.622 12.078 -10.701 1.00 81.50 167 ILE A O 1
ATOM 1364 N N . ASN A 1 168 ? 6.520 13.857 -9.882 1.00 75.62 168 ASN A N 1
ATOM 1365 C CA . ASN A 1 168 ? 7.715 14.677 -9.765 1.00 75.62 168 ASN A CA 1
ATOM 1366 C C . ASN A 1 168 ? 8.474 14.289 -8.497 1.00 75.62 168 ASN A C 1
ATOM 1368 O O . ASN A 1 168 ? 7.943 14.376 -7.394 1.00 75.62 168 ASN A O 1
ATOM 1372 N N . VAL A 1 169 ? 9.731 13.897 -8.664 1.00 76.19 169 VAL A N 1
ATOM 1373 C CA . VAL A 1 169 ? 10.661 13.627 -7.563 1.00 76.19 169 VAL A CA 1
ATOM 1374 C C . VAL A 1 169 ? 11.819 14.607 -7.643 1.00 76.19 169 VAL A C 1
ATOM 1376 O O . VAL A 1 169 ? 11.994 15.325 -8.631 1.00 76.19 169 VAL A O 1
ATOM 1379 N N . LYS A 1 170 ? 12.595 14.725 -6.567 1.00 69.94 170 LYS A N 1
ATOM 1380 C CA . LYS A 1 170 ? 13.637 15.749 -6.492 1.00 69.94 170 LYS A CA 1
ATOM 1381 C C . LYS A 1 170 ? 14.639 15.546 -7.640 1.00 69.94 170 LYS A C 1
ATOM 1383 O O . LYS A 1 170 ? 15.320 14.531 -7.699 1.00 69.94 170 LYS A O 1
ATOM 1388 N N . TYR A 1 171 ? 14.720 16.524 -8.546 1.00 71.19 171 TYR A N 1
ATOM 1389 C CA . TYR A 1 171 ? 15.576 16.505 -9.745 1.00 71.19 171 TYR A CA 1
ATOM 1390 C C . TYR A 1 171 ? 15.234 15.443 -10.813 1.00 71.19 171 TYR A C 1
ATOM 1392 O O . TYR A 1 171 ? 16.042 15.231 -11.715 1.00 71.19 171 TYR A O 1
ATOM 1400 N N . SER A 1 172 ? 14.066 14.791 -10.750 1.00 76.19 172 SER A N 1
ATOM 1401 C CA . SER A 1 172 ? 13.680 13.743 -11.708 1.00 76.19 172 SER A CA 1
ATOM 1402 C C . SER A 1 172 ? 12.155 13.561 -11.810 1.00 76.19 172 SER A C 1
ATOM 1404 O O . SER A 1 172 ? 11.368 14.286 -11.201 1.00 76.19 172 SER A O 1
ATOM 1406 N N . HIS A 1 173 ? 11.732 12.560 -12.576 1.00 78.62 173 HIS A N 1
ATOM 1407 C CA . HIS A 1 173 ? 10.359 12.080 -12.629 1.00 78.62 173 HIS A CA 1
ATOM 1408 C C . HIS A 1 173 ? 10.340 10.565 -12.434 1.00 78.62 173 HIS A C 1
ATOM 1410 O O . HIS A 1 173 ? 11.122 9.868 -13.075 1.00 78.62 173 HIS A O 1
ATOM 1416 N N . ALA A 1 174 ? 9.427 10.075 -11.597 1.00 79.44 174 ALA A N 1
ATOM 1417 C CA . ALA A 1 174 ? 9.179 8.653 -11.405 1.00 79.44 174 ALA A CA 1
ATOM 1418 C C . ALA A 1 174 ? 7.933 8.230 -12.191 1.00 79.44 174 ALA A C 1
ATOM 1420 O O . ALA A 1 174 ? 6.880 8.874 -12.109 1.00 79.44 174 ALA A O 1
ATOM 1421 N N . ARG A 1 175 ? 8.028 7.144 -12.957 1.00 81.81 175 ARG A N 1
ATOM 1422 C CA . ARG A 1 175 ? 6.892 6.520 -13.642 1.00 81.81 175 ARG A CA 1
ATOM 1423 C C . ARG A 1 175 ? 6.293 5.440 -12.765 1.00 81.81 175 ARG A C 1
ATOM 1425 O O . ARG A 1 175 ? 6.773 4.314 -12.712 1.00 81.81 175 ARG A O 1
ATOM 1432 N N . VAL A 1 176 ? 5.176 5.777 -12.142 1.00 84.62 176 VAL A N 1
ATOM 1433 C CA . VAL A 1 176 ? 4.493 4.904 -11.198 1.00 84.62 176 VAL A CA 1
ATOM 1434 C C . VAL A 1 176 ? 3.225 4.356 -11.832 1.00 84.62 176 VAL A C 1
ATOM 1436 O O . VAL A 1 176 ? 2.399 5.095 -12.364 1.00 84.62 176 VAL A O 1
ATOM 1439 N N . THR A 1 177 ? 3.040 3.041 -11.768 1.00 86.69 177 THR A N 1
ATOM 1440 C CA . THR A 1 177 ? 1.776 2.426 -12.193 1.00 86.69 177 THR A CA 1
ATOM 1441 C C . THR A 1 177 ? 0.770 2.476 -11.042 1.00 86.69 177 THR A C 1
ATOM 1443 O O . THR A 1 177 ? 1.101 2.171 -9.891 1.00 86.69 177 THR A O 1
ATOM 1446 N N . SER A 1 178 ? -0.473 2.862 -11.334 1.00 88.88 178 SER A N 1
ATOM 1447 C CA . SER A 1 178 ? -1.579 2.760 -10.382 1.00 88.88 178 SER A CA 1
ATOM 1448 C C . SER A 1 178 ? -1.932 1.292 -10.153 1.00 88.88 178 SER A C 1
ATOM 1450 O O . SER A 1 178 ? -2.203 0.540 -11.094 1.00 88.88 178 SER A O 1
ATOM 1452 N N . ILE A 1 179 ? -1.932 0.879 -8.892 1.00 91.50 179 ILE A N 1
ATOM 1453 C CA . ILE A 1 179 ? -2.184 -0.494 -8.453 1.00 91.50 179 ILE A CA 1
ATOM 1454 C C . ILE A 1 179 ? -3.115 -0.468 -7.234 1.00 91.50 179 ILE A C 1
ATOM 1456 O O . ILE A 1 179 ? -3.253 0.582 -6.594 1.00 91.50 179 ILE A O 1
ATOM 1460 N N . PRO A 1 180 ? -3.796 -1.582 -6.907 1.00 93.56 180 PRO A N 1
ATOM 1461 C CA . PRO A 1 180 ? -4.640 -1.629 -5.721 1.00 93.56 180 PRO A CA 1
ATOM 1462 C C . PRO A 1 180 ? -3.839 -1.246 -4.474 1.00 93.56 180 PRO A C 1
ATOM 1464 O O . PRO A 1 180 ? -2.711 -1.697 -4.289 1.00 93.56 180 PRO A O 1
ATOM 1467 N N . THR A 1 181 ? -4.422 -0.381 -3.649 1.00 93.69 181 THR A N 1
ATOM 1468 C CA . THR A 1 181 ? -3.721 0.284 -2.548 1.00 93.69 181 THR A CA 1
ATOM 1469 C C . THR A 1 181 ? -4.380 -0.043 -1.210 1.00 93.69 181 THR A C 1
ATOM 1471 O O . THR A 1 181 ? -5.610 -0.057 -1.107 1.00 93.69 181 THR A O 1
ATOM 1474 N N . VAL A 1 182 ? -3.552 -0.275 -0.192 1.00 95.06 182 VAL A N 1
ATOM 1475 C CA . VAL A 1 182 ? -3.935 -0.470 1.209 1.00 95.06 182 VAL A CA 1
ATOM 1476 C C . VAL A 1 182 ? -3.348 0.668 2.046 1.00 95.06 182 VAL A C 1
ATOM 1478 O O . VAL A 1 182 ? -2.157 0.954 1.952 1.00 95.06 182 VAL A O 1
ATOM 1481 N N . LEU A 1 183 ? -4.184 1.311 2.861 1.00 94.00 183 LEU A N 1
ATOM 1482 C CA . LEU A 1 183 ? -3.792 2.314 3.849 1.00 94.00 183 LEU A CA 1
ATOM 1483 C C . LEU A 1 183 ? -3.995 1.739 5.250 1.00 94.00 183 LEU A C 1
ATOM 1485 O O . LEU A 1 183 ? -5.121 1.406 5.622 1.00 94.00 183 LEU A O 1
ATOM 1489 N N . VAL A 1 184 ? -2.930 1.666 6.037 1.00 93.00 184 VAL A N 1
ATOM 1490 C CA . VAL A 1 184 ? -2.979 1.299 7.452 1.00 93.00 184 VAL A CA 1
ATOM 1491 C C . VAL A 1 184 ? -2.765 2.565 8.265 1.00 93.00 184 VAL A C 1
ATOM 1493 O O . VAL A 1 184 ? -1.683 3.144 8.267 1.00 93.00 184 VAL A O 1
ATOM 1496 N N . LEU A 1 185 ? -3.826 3.035 8.921 1.00 91.38 185 LEU A N 1
ATOM 1497 C CA . LEU A 1 185 ? -3.847 4.351 9.553 1.00 91.38 185 LEU A CA 1
ATOM 1498 C C . LEU A 1 185 ? -4.318 4.279 11.004 1.00 91.38 185 LEU A C 1
ATOM 1500 O O . LEU A 1 185 ? -5.138 3.446 11.396 1.00 91.38 185 LEU A O 1
ATOM 1504 N N . ASN A 1 186 ? -3.832 5.221 11.805 1.00 91.19 186 ASN A N 1
ATOM 1505 C CA . ASN A 1 186 ? -4.440 5.540 13.091 1.00 91.19 186 ASN A CA 1
ATOM 1506 C C . ASN A 1 186 ? -5.647 6.479 12.875 1.00 91.19 186 ASN A C 1
ATOM 1508 O O . ASN A 1 186 ? -5.690 7.192 11.865 1.00 91.19 186 ASN A O 1
ATOM 1512 N N . PRO A 1 187 ? -6.617 6.548 13.811 1.00 91.12 187 PRO A N 1
ATOM 1513 C CA . PRO A 1 187 ? -7.811 7.382 13.652 1.00 91.12 187 PRO A CA 1
ATOM 1514 C C . PRO A 1 187 ? -7.493 8.857 13.380 1.00 91.12 187 PRO A C 1
ATOM 1516 O O . PRO A 1 187 ? -8.147 9.489 12.555 1.00 91.12 187 PRO A O 1
ATOM 1519 N N . GLY A 1 188 ? -6.447 9.396 14.018 1.00 89.12 188 GLY A N 1
ATOM 1520 C CA . GLY A 1 188 ? -5.978 10.762 13.774 1.00 89.12 188 GLY A CA 1
ATOM 1521 C C . GLY A 1 188 ? -5.529 10.994 12.328 1.00 89.12 188 GLY A C 1
ATOM 1522 O O . GLY A 1 188 ? -5.956 11.965 11.705 1.00 89.12 188 GLY A O 1
ATOM 1523 N N . SER A 1 189 ? -4.733 10.079 11.768 1.00 88.31 189 SER A N 1
ATOM 1524 C CA . SER A 1 189 ? -4.249 10.158 10.383 1.00 88.31 189 SER A CA 1
ATOM 1525 C C . SER A 1 189 ? -5.384 10.005 9.368 1.00 88.31 189 SER A C 1
ATOM 1527 O O . SER A 1 189 ? -5.409 10.701 8.356 1.00 88.31 189 SER A O 1
ATOM 1529 N N . TRP A 1 190 ? -6.365 9.145 9.658 1.00 91.50 190 TRP A N 1
ATOM 1530 C CA . TRP A 1 190 ? -7.568 9.023 8.832 1.00 91.50 190 TRP A CA 1
ATOM 1531 C C . TRP A 1 190 ? -8.387 10.321 8.814 1.00 91.50 190 TRP A C 1
ATOM 1533 O O . TRP A 1 190 ? -8.761 10.803 7.745 1.00 91.50 190 TRP A O 1
ATOM 1543 N N . ASN A 1 191 ? -8.599 10.939 9.978 1.00 90.81 191 ASN A N 1
ATOM 1544 C CA . ASN A 1 191 ? -9.298 12.221 10.073 1.00 90.81 191 ASN A CA 1
ATOM 1545 C C . ASN A 1 191 ? -8.552 13.340 9.328 1.00 90.81 191 ASN A C 1
ATOM 1547 O O . ASN A 1 191 ? -9.186 14.188 8.698 1.00 90.81 191 ASN A O 1
ATOM 1551 N N . ALA A 1 192 ? -7.216 13.340 9.374 1.00 89.56 192 ALA A N 1
ATOM 1552 C CA . ALA A 1 192 ? -6.397 14.287 8.621 1.00 89.56 192 ALA A CA 1
ATOM 1553 C C . ALA A 1 192 ? -6.589 14.116 7.106 1.00 89.56 192 ALA A C 1
ATOM 1555 O O . ALA A 1 192 ? -6.879 15.097 6.425 1.00 89.56 192 ALA A O 1
ATOM 1556 N N . LEU A 1 193 ? -6.552 12.877 6.602 1.00 89.94 193 LEU A N 1
ATOM 1557 C CA . LEU A 1 193 ? -6.801 12.578 5.188 1.00 89.94 193 LEU A CA 1
ATOM 1558 C C . LEU A 1 193 ? -8.206 13.018 4.745 1.00 89.94 193 LEU A C 1
ATOM 1560 O O . LEU A 1 193 ? -8.371 13.612 3.681 1.00 89.94 193 LEU A O 1
ATOM 1564 N N . GLN A 1 194 ? -9.223 12.776 5.577 1.00 91.44 194 GLN A N 1
ATOM 1565 C CA . GLN A 1 194 ? -10.589 13.239 5.316 1.00 91.44 194 GLN A CA 1
ATOM 1566 C C . GLN A 1 194 ? -10.697 14.768 5.293 1.00 91.44 194 GLN A C 1
ATOM 1568 O O . GLN A 1 194 ? -11.476 15.311 4.510 1.00 91.44 194 GLN A O 1
ATOM 1573 N N . ARG A 1 195 ? -9.946 15.471 6.148 1.00 91.12 195 ARG A N 1
ATOM 1574 C CA . ARG A 1 195 ? -9.898 16.937 6.150 1.00 91.12 195 ARG A CA 1
ATOM 1575 C C . ARG A 1 195 ? -9.258 17.465 4.869 1.00 91.12 195 ARG A C 1
ATOM 1577 O O . ARG A 1 195 ? -9.867 18.313 4.231 1.00 91.12 195 ARG A O 1
ATOM 1584 N N . THR A 1 196 ? -8.123 16.910 4.449 1.00 89.56 196 THR A N 1
ATOM 1585 C CA . THR A 1 196 ? -7.499 17.257 3.164 1.00 89.56 196 THR A CA 1
ATOM 1586 C C . THR A 1 196 ? -8.470 17.011 2.009 1.00 89.56 196 THR A C 1
ATOM 1588 O O . THR A 1 196 ? -8.684 17.892 1.188 1.00 89.56 196 THR A O 1
ATOM 1591 N N . ALA A 1 197 ? -9.174 15.876 1.990 1.00 90.38 197 ALA A N 1
ATOM 1592 C CA . ALA A 1 197 ? -10.189 15.617 0.968 1.00 90.38 197 ALA A CA 1
ATOM 1593 C C . ALA A 1 197 ? -11.298 16.685 0.935 1.00 90.38 197 ALA A C 1
ATOM 1595 O O . ALA A 1 197 ? -11.763 17.051 -0.139 1.00 90.38 197 ALA A O 1
ATOM 1596 N N . LYS A 1 198 ? -11.718 17.204 2.097 1.00 92.06 198 LYS A N 1
ATOM 1597 C CA . LYS A 1 198 ? -12.703 18.296 2.184 1.00 92.06 198 LYS A CA 1
ATOM 1598 C C . LYS A 1 198 ? -12.149 19.625 1.677 1.00 92.06 198 LYS A C 1
ATOM 1600 O O . LYS A 1 198 ? -12.882 20.345 1.012 1.00 92.06 198 LYS A O 1
ATOM 1605 N N . GLU A 1 199 ? -10.887 19.935 1.965 1.00 91.94 199 GLU A N 1
ATOM 1606 C CA . GLU A 1 199 ? -10.207 21.143 1.466 1.00 91.94 199 GLU A CA 1
ATOM 1607 C C . GLU A 1 199 ? -10.136 21.166 -0.070 1.00 91.94 199 GLU A C 1
ATOM 1609 O O . GLU A 1 199 ? -10.221 22.233 -0.670 1.00 91.94 199 GLU A O 1
ATOM 1614 N N . PHE A 1 200 ? -10.056 19.991 -0.702 1.00 91.25 200 PHE A N 1
ATOM 1615 C CA . PHE A 1 200 ? -10.092 19.812 -2.158 1.00 91.25 200 PHE A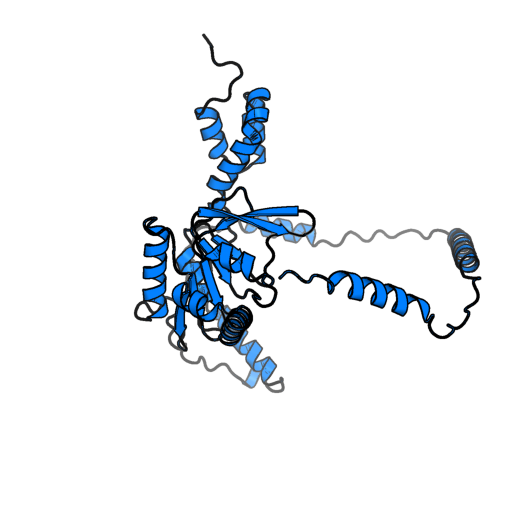 CA 1
ATOM 1616 C C . PHE A 1 200 ? -11.498 19.532 -2.731 1.00 91.25 200 PHE A C 1
ATOM 1618 O O . PHE A 1 200 ? -11.605 19.154 -3.895 1.00 91.25 200 PHE A O 1
ATOM 1625 N N . GLU A 1 201 ? -12.569 19.673 -1.939 1.00 91.62 201 GLU A N 1
ATOM 1626 C CA . GLU A 1 201 ? -13.962 19.378 -2.342 1.00 91.62 201 GLU A CA 1
ATOM 1627 C C . GLU A 1 201 ? -14.191 17.935 -2.858 1.00 91.62 201 GLU A C 1
ATOM 1629 O O . GLU A 1 201 ? -15.162 17.634 -3.549 1.00 91.62 201 GLU A O 1
ATOM 1634 N N . ASP A 1 202 ? -13.320 17.001 -2.476 1.00 93.00 202 ASP A N 1
ATOM 1635 C CA . ASP A 1 202 ? -13.256 15.620 -2.969 1.00 93.00 202 ASP A CA 1
ATOM 1636 C C . ASP A 1 202 ? -13.696 14.585 -1.908 1.00 93.00 202 ASP A C 1
ATOM 1638 O O . ASP A 1 202 ? -13.417 13.388 -2.027 1.00 93.00 202 ASP A O 1
ATOM 1642 N N . PHE A 1 203 ? -14.402 15.006 -0.854 1.00 90.38 203 PHE A N 1
ATOM 1643 C CA . PHE A 1 203 ? -14.830 14.105 0.227 1.00 90.38 203 PHE A CA 1
ATOM 1644 C C . PHE A 1 203 ? -15.737 12.965 -0.273 1.00 90.38 203 PHE A C 1
ATOM 1646 O O . PHE A 1 203 ? -15.462 11.793 -0.007 1.00 90.38 203 PHE A O 1
ATOM 1653 N N . ASP A 1 204 ? -16.752 13.286 -1.080 1.00 92.31 204 ASP A N 1
ATOM 1654 C CA . ASP A 1 204 ? -17.646 12.293 -1.696 1.00 92.31 204 ASP A CA 1
ATOM 1655 C C . ASP A 1 204 ? -16.889 11.342 -2.630 1.00 92.31 204 ASP A C 1
ATOM 1657 O O . ASP A 1 204 ? -17.252 10.173 -2.799 1.00 92.31 204 ASP A O 1
ATOM 1661 N N . TRP A 1 205 ? -15.844 11.854 -3.286 1.00 92.75 205 TRP A N 1
ATOM 1662 C CA . TRP A 1 205 ? -14.980 11.041 -4.126 1.00 92.75 205 TRP A CA 1
ATOM 1663 C C . TRP A 1 205 ? -14.192 10.046 -3.268 1.00 92.75 205 TRP A C 1
ATOM 1665 O O . TRP A 1 205 ? -14.164 8.859 -3.604 1.00 92.75 205 TRP A O 1
ATOM 1675 N N . LEU A 1 206 ? -13.615 10.485 -2.147 1.00 92.25 206 LEU A N 1
ATOM 1676 C CA . LEU A 1 206 ? -12.873 9.616 -1.233 1.00 92.25 206 LEU A CA 1
ATOM 1677 C C . LEU A 1 206 ? -13.771 8.498 -0.680 1.00 92.25 206 LEU A C 1
ATOM 1679 O O . LEU A 1 206 ? -13.382 7.332 -0.708 1.00 92.25 206 LEU A O 1
ATOM 1683 N N . GLU A 1 207 ? -14.993 8.819 -0.250 1.00 91.25 207 GLU A N 1
ATOM 1684 C CA . GLU A 1 207 ? -15.944 7.833 0.284 1.00 91.25 207 GLU A CA 1
ATOM 1685 C C . GLU A 1 207 ? -16.341 6.780 -0.767 1.00 91.25 207 GLU A C 1
ATOM 1687 O O . GLU A 1 207 ? -16.360 5.577 -0.497 1.00 91.25 207 GLU A O 1
ATOM 1692 N N . LYS A 1 208 ? -16.585 7.198 -2.015 1.00 91.38 208 LYS A N 1
ATOM 1693 C CA . LYS A 1 208 ? -16.940 6.271 -3.105 1.00 91.38 208 LYS A CA 1
ATOM 1694 C C . LYS A 1 208 ? -15.791 5.337 -3.489 1.00 91.38 208 LYS A C 1
ATOM 1696 O O . LYS A 1 208 ? -16.056 4.207 -3.914 1.00 91.38 208 LYS A O 1
ATOM 1701 N N . ASN A 1 209 ? -14.545 5.792 -3.348 1.00 91.31 209 ASN A N 1
ATOM 1702 C CA . ASN A 1 209 ? -13.347 5.072 -3.786 1.00 91.31 209 ASN A CA 1
ATOM 1703 C C . ASN A 1 209 ? -12.602 4.350 -2.657 1.00 91.31 209 ASN A C 1
ATOM 1705 O O . ASN A 1 209 ? -11.601 3.697 -2.936 1.00 91.31 209 ASN A O 1
ATOM 1709 N N . THR A 1 210 ? -13.088 4.396 -1.415 1.00 93.88 210 THR A N 1
ATOM 1710 C CA . THR A 1 210 ? -12.480 3.686 -0.280 1.00 93.88 210 THR A CA 1
ATOM 1711 C C . THR A 1 210 ? -13.403 2.604 0.284 1.00 93.88 210 THR A C 1
ATOM 1713 O O . THR A 1 210 ? -14.624 2.629 0.118 1.00 93.88 210 THR A O 1
ATOM 1716 N N . VAL A 1 211 ? -12.803 1.602 0.921 1.00 95.69 211 VAL A N 1
ATOM 1717 C CA . VAL A 1 211 ? -13.461 0.650 1.820 1.00 95.69 211 VAL A CA 1
ATOM 1718 C C . VAL A 1 211 ? -12.779 0.802 3.167 1.00 95.69 211 VAL A C 1
ATOM 1720 O O . VAL A 1 211 ? -11.614 0.439 3.305 1.00 95.69 211 VAL A O 1
ATOM 1723 N N . VAL A 1 212 ? -13.491 1.365 4.139 1.00 95.62 212 VAL A N 1
ATOM 1724 C CA . VAL A 1 212 ? -12.938 1.656 5.464 1.00 95.62 212 VAL A CA 1
ATOM 1725 C C . VAL A 1 212 ? -13.350 0.558 6.436 1.00 95.62 212 VAL A C 1
ATOM 1727 O O . VAL A 1 212 ? -14.537 0.333 6.662 1.00 95.62 212 VAL A O 1
ATOM 1730 N N . LEU A 1 213 ? -12.365 -0.120 7.011 1.00 95.62 213 LEU A N 1
ATOM 1731 C CA . LEU A 1 213 ? -12.529 -1.138 8.037 1.00 95.62 213 LEU A CA 1
ATOM 1732 C C . LEU A 1 213 ? -11.989 -0.584 9.352 1.00 95.62 213 LEU A C 1
ATOM 1734 O O . LEU A 1 213 ? -10.802 -0.280 9.464 1.00 95.62 213 LEU A O 1
ATOM 1738 N N . GLN A 1 214 ? -12.870 -0.433 10.338 1.00 93.38 214 GLN A N 1
ATOM 1739 C CA . GLN A 1 214 ? -12.512 0.087 11.654 1.00 93.38 214 GLN A CA 1
ATOM 1740 C C . GLN A 1 214 ? -12.668 -0.998 12.714 1.00 93.38 214 GLN A C 1
ATOM 1742 O O . GLN A 1 214 ? -13.642 -1.749 12.693 1.00 93.38 214 GLN A O 1
ATOM 1747 N N . THR A 1 215 ? -11.723 -1.069 13.648 1.00 89.75 215 THR A N 1
ATOM 1748 C CA . THR A 1 215 ? -11.814 -1.950 14.818 1.00 89.75 215 THR A CA 1
ATOM 1749 C C . THR A 1 215 ? -11.220 -1.274 16.043 1.00 89.75 215 THR A C 1
ATOM 1751 O O . THR A 1 215 ? -10.243 -0.534 15.942 1.00 89.75 215 THR A O 1
ATOM 1754 N N . ASN A 1 216 ? -11.795 -1.574 17.204 1.00 89.00 216 ASN A N 1
ATOM 1755 C CA . ASN A 1 216 ? -11.221 -1.251 18.511 1.00 89.00 216 ASN A CA 1
ATOM 1756 C C . ASN A 1 216 ? -10.718 -2.507 19.239 1.00 89.00 216 ASN A C 1
ATOM 1758 O O . ASN A 1 216 ? -10.228 -2.417 20.359 1.00 89.00 216 ASN A O 1
ATOM 1762 N N . GLU A 1 217 ? -10.851 -3.673 18.609 1.00 89.38 217 GLU A N 1
ATOM 1763 C CA . GLU A 1 217 ? -10.419 -4.958 19.137 1.00 89.38 217 GLU A CA 1
ATOM 1764 C C . GLU A 1 217 ? -9.103 -5.383 18.491 1.00 89.38 217 GLU A C 1
ATOM 1766 O O . GLU A 1 217 ? -8.872 -5.143 17.299 1.00 89.38 217 GLU A O 1
ATOM 1771 N N . LYS A 1 218 ? -8.271 -6.075 19.274 1.00 89.44 218 LYS A N 1
ATOM 1772 C CA . LYS A 1 218 ? -7.070 -6.746 18.774 1.00 89.44 218 LYS A CA 1
ATOM 1773 C C . LYS A 1 218 ? -7.445 -7.790 17.726 1.00 89.44 218 LYS A C 1
ATOM 1775 O O . LYS A 1 218 ? -8.357 -8.591 17.957 1.00 89.44 218 LYS A O 1
ATOM 1780 N N . LEU A 1 219 ? -6.718 -7.776 16.608 1.00 88.31 219 LEU A N 1
ATOM 1781 C CA . LEU A 1 219 ? -6.938 -8.662 15.461 1.00 88.31 219 LEU A CA 1
ATOM 1782 C C . LEU A 1 219 ? -6.435 -10.090 15.697 1.00 88.31 219 LEU A C 1
ATOM 1784 O O . LEU A 1 219 ? -6.871 -11.009 15.010 1.00 88.31 219 LEU A O 1
ATOM 1788 N N . TYR A 1 220 ? -5.537 -10.278 16.659 1.00 87.44 220 TYR A N 1
ATOM 1789 C CA . TYR A 1 220 ? -4.964 -11.568 17.019 1.00 87.44 220 TYR A CA 1
ATOM 1790 C C . TYR A 1 220 ? -5.601 -12.141 18.287 1.00 87.44 220 TYR A C 1
ATOM 1792 O O . TYR A 1 220 ? -6.192 -11.422 19.101 1.00 87.44 220 TYR A O 1
ATOM 1800 N N . ILE A 1 221 ? -5.489 -13.456 18.432 1.00 84.81 221 ILE A N 1
ATOM 1801 C CA . ILE A 1 221 ? -5.840 -14.192 19.640 1.00 84.81 221 ILE A CA 1
ATOM 1802 C C . ILE A 1 221 ? -4.677 -14.036 20.618 1.00 84.81 221 ILE A C 1
ATOM 1804 O O . ILE A 1 221 ? -3.547 -14.410 20.311 1.00 84.81 221 ILE A O 1
ATOM 1808 N N . GLU A 1 222 ? -4.953 -13.456 21.782 1.00 79.12 222 GLU A N 1
ATOM 1809 C CA . GLU A 1 222 ? -3.958 -13.356 22.844 1.00 79.12 222 GLU A CA 1
ATOM 1810 C C . GLU A 1 222 ? -3.698 -14.741 23.441 1.00 79.12 222 GLU A C 1
ATOM 1812 O O . GLU A 1 222 ? -4.655 -15.499 23.650 1.00 79.12 222 GLU A O 1
ATOM 1817 N N . PRO A 1 223 ? -2.432 -15.090 23.731 1.00 75.06 223 PRO A N 1
ATOM 1818 C CA . PRO A 1 223 ? -2.153 -16.275 24.519 1.00 75.06 223 PRO A CA 1
ATOM 1819 C C . PRO A 1 223 ? -2.850 -16.139 25.880 1.00 75.06 223 PRO A C 1
ATOM 1821 O O . PRO A 1 223 ? -2.969 -15.023 26.399 1.00 75.06 223 PRO A O 1
ATOM 1824 N N . PRO A 1 224 ? -3.329 -17.252 26.466 1.00 72.19 224 PRO A N 1
ATOM 1825 C CA . PRO A 1 224 ? -3.847 -17.213 27.823 1.00 72.19 224 PRO A CA 1
ATOM 1826 C C . PRO A 1 224 ? -2.774 -16.612 28.742 1.00 72.19 224 PRO A C 1
ATOM 1828 O O . PRO A 1 224 ? -1.585 -16.872 28.521 1.00 72.19 224 PRO A O 1
ATOM 1831 N N . PRO A 1 225 ? -3.161 -15.802 29.745 1.00 64.19 225 PRO A N 1
ATOM 1832 C CA . PRO A 1 225 ? -2.200 -15.276 30.701 1.00 64.19 225 PRO A CA 1
ATOM 1833 C C . PRO A 1 225 ? -1.428 -16.457 31.288 1.00 64.19 225 PRO A C 1
ATOM 1835 O O . PRO A 1 225 ? -2.043 -17.409 31.778 1.00 64.19 225 PRO A O 1
ATOM 1838 N N . LYS A 1 226 ? -0.091 -16.426 31.179 1.00 60.31 226 LYS A N 1
ATOM 1839 C CA . LYS A 1 226 ? 0.757 -17.379 31.900 1.00 60.31 226 LYS A CA 1
ATOM 1840 C C . LYS A 1 226 ? 0.357 -17.264 33.375 1.00 60.31 226 LYS A C 1
ATOM 1842 O O . LYS A 1 226 ? 0.203 -16.144 33.866 1.00 60.31 226 LYS A O 1
ATOM 1847 N N . GLU A 1 227 ? 0.115 -18.396 34.044 1.00 57.03 227 GLU A N 1
ATOM 1848 C CA . GLU A 1 227 ? -0.072 -18.401 35.498 1.00 57.03 227 GLU A CA 1
ATOM 1849 C C . GLU A 1 227 ? 1.084 -17.600 36.086 1.00 57.03 227 GLU A C 1
ATOM 1851 O O . GLU A 1 227 ? 2.231 -17.885 35.742 1.00 57.03 227 GLU A O 1
ATOM 1856 N N . GLU A 1 228 ? 0.778 -16.553 36.859 1.00 49.78 228 GLU A N 1
ATOM 1857 C CA . GLU A 1 228 ? 1.787 -15.709 37.489 1.00 49.78 228 GLU A CA 1
ATOM 1858 C C . GLU A 1 228 ? 2.734 -16.634 38.259 1.00 49.78 228 GLU A C 1
ATOM 1860 O O . GLU A 1 228 ? 2.439 -17.068 39.376 1.00 49.78 228 GLU A O 1
ATOM 1865 N N . SER A 1 229 ? 3.886 -16.958 37.665 1.00 47.91 229 SER A N 1
ATOM 1866 C CA . SER A 1 229 ? 5.039 -17.309 38.463 1.00 47.91 229 SER A CA 1
ATOM 1867 C C . SER A 1 229 ? 5.189 -16.102 39.369 1.00 47.91 229 SER A C 1
ATOM 1869 O O . SER A 1 229 ? 5.236 -14.964 38.904 1.00 47.91 229 SER A O 1
ATOM 1871 N N . VAL A 1 230 ? 5.069 -16.331 40.673 1.00 46.19 230 VAL A N 1
ATOM 1872 C CA . VAL A 1 230 ? 5.186 -15.291 41.689 1.00 46.19 230 VAL A CA 1
ATOM 1873 C C . VAL A 1 230 ? 6.606 -14.744 41.561 1.00 46.19 230 VAL A C 1
ATOM 1875 O O . VAL A 1 230 ? 7.533 -15.241 42.192 1.00 46.19 230 VAL A O 1
ATOM 1878 N N . GLN A 1 231 ? 6.795 -13.791 40.650 1.00 55.28 231 GLN A N 1
ATOM 1879 C CA . GLN A 1 231 ? 8.058 -13.124 40.427 1.00 55.28 231 GLN A CA 1
ATOM 1880 C C . GLN A 1 231 ? 8.273 -12.269 41.662 1.00 55.28 231 GLN A C 1
ATOM 1882 O O . GLN A 1 231 ? 7.448 -11.423 42.025 1.00 55.28 231 GLN A O 1
ATOM 1887 N N . ASP A 1 232 ? 9.343 -12.591 42.371 1.00 53.81 232 ASP A N 1
ATOM 1888 C CA . ASP A 1 232 ? 9.666 -12.040 43.671 1.00 53.81 232 ASP A CA 1
ATOM 1889 C C . ASP A 1 232 ? 9.991 -10.544 43.508 1.00 53.81 232 ASP A C 1
ATOM 1891 O O . ASP A 1 232 ? 11.125 -10.144 43.243 1.00 53.81 232 ASP A O 1
ATOM 1895 N N . LYS A 1 233 ? 8.961 -9.690 43.622 1.00 58.69 233 LYS A N 1
ATOM 1896 C CA . LYS A 1 233 ? 9.058 -8.222 43.472 1.00 58.69 233 LYS A CA 1
ATOM 1897 C C . LYS A 1 233 ? 10.048 -7.589 44.458 1.00 58.69 233 LYS A C 1
ATOM 1899 O O . LYS A 1 233 ? 10.432 -6.437 44.282 1.00 58.69 233 LYS A O 1
ATOM 1904 N N . SER A 1 234 ? 10.486 -8.349 45.462 1.00 63.81 234 SER A N 1
ATOM 1905 C CA . SER A 1 234 ? 11.541 -7.984 46.406 1.00 63.81 234 SER A CA 1
ATOM 1906 C C . SER A 1 234 ? 12.912 -7.764 45.746 1.00 63.81 234 SER A C 1
ATOM 1908 O O . SER A 1 234 ? 13.734 -7.032 46.293 1.00 63.81 234 SER A O 1
ATOM 1910 N N . LYS A 1 235 ? 13.163 -8.329 44.554 1.00 68.81 235 LYS A N 1
ATOM 1911 C CA . LYS A 1 235 ? 14.428 -8.157 43.812 1.00 68.81 235 LYS A CA 1
ATOM 1912 C C . LYS A 1 235 ? 14.615 -6.742 43.242 1.00 68.81 235 LYS A C 1
ATOM 1914 O O . LYS A 1 235 ? 15.746 -6.338 42.983 1.00 68.81 235 LYS A O 1
ATOM 1919 N N . TYR A 1 236 ? 13.528 -5.987 43.071 1.00 67.19 236 TYR A N 1
ATOM 1920 C CA . TYR A 1 236 ? 13.522 -4.660 42.442 1.00 67.19 236 TYR A CA 1
ATOM 1921 C C . TYR A 1 236 ? 13.184 -3.525 43.418 1.00 67.19 236 TYR A C 1
ATOM 1923 O O . TYR A 1 236 ? 12.834 -2.417 43.008 1.00 67.19 236 TYR A O 1
ATOM 1931 N N . ASP A 1 237 ? 13.278 -3.797 44.719 1.00 65.50 237 ASP A N 1
ATOM 1932 C CA . ASP A 1 237 ? 12.902 -2.845 45.755 1.00 65.50 237 ASP A CA 1
ATOM 1933 C C . ASP A 1 237 ? 13.837 -1.616 45.743 1.00 65.50 237 ASP A C 1
ATOM 1935 O O . ASP A 1 237 ? 15.063 -1.737 45.715 1.00 65.50 237 ASP A O 1
ATOM 1939 N N . GLY A 1 238 ? 13.258 -0.411 45.726 1.00 68.94 238 GLY A N 1
ATOM 1940 C CA . GLY A 1 238 ? 13.994 0.860 45.631 1.00 68.94 238 GLY A CA 1
ATOM 1941 C C . GLY A 1 238 ? 14.307 1.364 44.212 1.00 68.94 238 GLY A C 1
ATOM 1942 O O . GLY A 1 238 ? 14.853 2.461 44.080 1.00 68.94 238 GLY A O 1
ATOM 1943 N N . LEU A 1 239 ? 13.945 0.622 43.159 1.00 73.44 239 LEU A N 1
ATOM 1944 C CA . LEU A 1 239 ? 13.981 1.114 41.776 1.00 73.44 239 LEU A CA 1
ATOM 1945 C C . LEU A 1 239 ? 12.720 1.918 41.434 1.00 73.44 239 LEU A C 1
ATOM 1947 O O . LEU A 1 239 ? 11.653 1.726 42.017 1.00 73.44 239 LEU A O 1
ATOM 1951 N N . ASP A 1 240 ? 12.846 2.836 40.472 1.00 79.56 240 ASP A N 1
ATOM 1952 C CA . ASP A 1 240 ? 11.699 3.599 39.976 1.00 79.56 240 ASP A CA 1
ATOM 1953 C C . ASP A 1 240 ? 10.640 2.642 39.394 1.00 79.56 240 ASP A C 1
ATOM 1955 O O . ASP A 1 240 ? 11.000 1.776 38.590 1.00 79.56 240 ASP A O 1
ATOM 1959 N N . PRO A 1 241 ? 9.346 2.799 39.734 1.00 76.31 241 PRO A N 1
ATOM 1960 C CA . PRO A 1 241 ? 8.283 1.913 39.265 1.00 76.31 241 PRO A CA 1
ATOM 1961 C C . PRO A 1 241 ? 8.253 1.692 37.746 1.00 76.31 241 PRO A C 1
ATOM 1963 O O . PRO A 1 241 ? 7.926 0.592 37.314 1.00 76.31 241 PRO A O 1
ATOM 1966 N N . LYS A 1 242 ? 8.638 2.687 36.931 1.00 73.75 242 LYS A N 1
ATOM 1967 C CA . LYS A 1 242 ? 8.691 2.540 35.465 1.00 73.75 242 LYS A CA 1
ATOM 1968 C C . LYS A 1 242 ? 9.862 1.686 34.986 1.00 73.75 242 LYS A C 1
ATOM 1970 O O . LYS A 1 242 ? 9.755 1.036 33.952 1.00 73.75 242 LYS A O 1
ATOM 1975 N N . LEU A 1 243 ? 10.984 1.701 35.708 1.00 74.69 243 LEU A N 1
ATOM 1976 C CA . LEU A 1 243 ? 12.123 0.826 35.414 1.00 74.69 243 LEU A CA 1
ATOM 1977 C C . LEU A 1 243 ? 11.804 -0.613 35.804 1.00 74.69 243 LEU A C 1
ATOM 1979 O O . LEU A 1 243 ? 12.157 -1.529 35.072 1.00 74.69 243 LEU A O 1
ATOM 1983 N N . VAL A 1 244 ? 11.101 -0.803 36.923 1.00 76.69 244 VAL A N 1
ATOM 1984 C CA . VAL A 1 244 ? 10.623 -2.124 37.342 1.00 76.69 244 VAL A CA 1
ATOM 1985 C C . VAL A 1 244 ? 9.640 -2.694 36.318 1.00 76.69 244 VAL A C 1
ATOM 1987 O O . VAL A 1 244 ? 9.771 -3.850 35.943 1.00 76.69 244 VAL A O 1
ATOM 1990 N N . GLU A 1 245 ? 8.712 -1.882 35.806 1.00 71.56 245 GLU A N 1
ATOM 1991 C CA . GLU A 1 245 ? 7.771 -2.286 34.751 1.00 71.56 245 GLU A CA 1
ATOM 1992 C C . GLU A 1 245 ? 8.500 -2.711 33.461 1.00 71.56 245 GLU A C 1
ATOM 1994 O O . GLU A 1 245 ? 8.243 -3.797 32.956 1.00 71.56 245 GLU A O 1
ATOM 1999 N N . MET A 1 246 ? 9.490 -1.937 33.000 1.00 73.56 246 MET A N 1
ATOM 2000 C CA . MET A 1 246 ? 10.317 -2.281 31.829 1.00 73.56 246 MET A CA 1
ATOM 2001 C C . MET A 1 246 ? 11.128 -3.576 32.022 1.00 73.56 246 MET A C 1
ATOM 2003 O O . MET A 1 246 ? 11.270 -4.367 31.094 1.00 73.56 246 MET A O 1
ATOM 2007 N N . LEU A 1 247 ? 11.690 -3.797 33.214 1.00 72.31 247 LEU A N 1
ATOM 2008 C CA . LEU A 1 247 ? 12.480 -4.999 33.508 1.00 72.31 247 LEU A CA 1
ATOM 2009 C C . LEU A 1 247 ? 11.604 -6.255 33.564 1.00 72.31 247 LEU A C 1
ATOM 2011 O O . LEU A 1 247 ? 12.004 -7.294 33.050 1.00 72.31 247 LEU A O 1
ATOM 2015 N N . LEU A 1 248 ? 10.402 -6.142 34.133 1.00 68.69 248 LEU A N 1
ATOM 2016 C CA . LEU A 1 248 ? 9.422 -7.226 34.150 1.00 68.69 248 LEU A CA 1
ATOM 2017 C C . LEU A 1 248 ? 8.873 -7.518 32.743 1.00 68.69 248 LEU A C 1
ATOM 2019 O O . LEU A 1 248 ? 8.677 -8.680 32.406 1.00 68.69 248 LEU A O 1
ATOM 2023 N N . GLU A 1 249 ? 8.656 -6.493 31.909 1.00 61.19 249 GLU A N 1
ATOM 2024 C CA . GLU A 1 249 ? 8.269 -6.669 30.499 1.00 61.19 249 GLU A CA 1
ATOM 2025 C C . GLU A 1 249 ? 9.341 -7.445 29.709 1.00 61.19 249 GLU A C 1
ATOM 2027 O O . GLU A 1 249 ? 8.996 -8.369 28.975 1.00 61.19 249 GLU A O 1
ATOM 2032 N N . ASN A 1 250 ? 10.628 -7.146 29.920 1.00 57.50 250 ASN A N 1
ATOM 2033 C CA . ASN A 1 250 ? 11.736 -7.822 29.233 1.00 57.50 250 ASN A CA 1
ATOM 2034 C C . ASN A 1 250 ? 11.966 -9.271 29.714 1.00 57.50 250 ASN A C 1
ATOM 2036 O O . ASN A 1 250 ? 12.217 -10.147 28.889 1.00 57.50 250 ASN A O 1
ATOM 2040 N N . GLU A 1 251 ? 11.847 -9.560 31.019 1.00 55.06 251 GLU A N 1
ATOM 2041 C CA . GLU A 1 251 ? 11.957 -10.939 31.545 1.00 55.06 251 GLU A CA 1
ATOM 2042 C C . GLU A 1 251 ? 10.848 -11.852 30.981 1.00 55.06 251 GLU A C 1
ATOM 2044 O O . GLU A 1 251 ? 11.065 -13.039 30.744 1.00 55.06 251 GLU A O 1
ATOM 2049 N N . VAL A 1 252 ? 9.659 -11.302 30.711 1.00 49.91 252 VAL A N 1
ATOM 2050 C CA . VAL A 1 252 ? 8.552 -12.049 30.094 1.00 49.91 252 VAL A CA 1
ATOM 2051 C C . VAL A 1 252 ? 8.824 -12.377 28.622 1.00 49.91 252 VAL A C 1
ATOM 2053 O O . VAL A 1 252 ? 8.317 -13.397 28.153 1.00 49.91 252 VAL A O 1
ATOM 2056 N N . GLU A 1 253 ? 9.602 -11.561 27.900 1.00 45.41 253 GLU A N 1
ATOM 2057 C CA . GLU A 1 253 ? 9.959 -11.795 26.492 1.00 45.41 253 GLU A CA 1
ATOM 2058 C C . GLU A 1 253 ? 11.016 -12.905 26.320 1.00 45.41 253 GLU A C 1
ATOM 2060 O O . GLU A 1 253 ? 10.894 -13.706 25.389 1.00 45.41 253 GLU A O 1
ATOM 2065 N N . GLU A 1 254 ? 11.989 -13.025 27.231 1.00 45.94 254 GLU A N 1
ATOM 2066 C CA . GLU A 1 254 ? 13.043 -14.061 27.175 1.00 45.94 254 GLU A CA 1
ATOM 2067 C C . GLU A 1 254 ? 12.503 -15.485 27.444 1.00 45.94 254 GLU A C 1
ATOM 2069 O O . GLU A 1 254 ? 12.933 -16.458 26.818 1.00 45.94 254 GLU A O 1
ATOM 2074 N N . ASP A 1 255 ? 11.473 -15.622 28.285 1.00 42.38 255 ASP A N 1
ATOM 2075 C CA . ASP A 1 255 ? 10.841 -16.908 28.634 1.00 42.38 255 ASP A CA 1
ATOM 2076 C C . ASP A 1 255 ? 9.864 -17.447 27.557 1.00 42.38 255 ASP A C 1
ATOM 2078 O O . ASP A 1 255 ? 9.095 -18.386 27.801 1.00 42.38 255 ASP A O 1
ATOM 2082 N N . VAL A 1 256 ? 9.802 -16.845 26.362 1.00 46.00 256 VAL A N 1
ATOM 2083 C CA . VAL A 1 256 ? 8.950 -17.315 25.241 1.00 46.00 256 VAL A CA 1
ATOM 2084 C C . VAL A 1 256 ? 9.768 -17.937 24.098 1.00 46.00 256 VAL A C 1
ATOM 2086 O O . VAL A 1 256 ? 9.181 -18.399 23.117 1.00 46.00 256 VAL A O 1
ATOM 2089 N N . SER A 1 257 ? 11.101 -18.001 24.204 1.00 44.75 257 SER A N 1
ATOM 2090 C CA . SER A 1 257 ? 11.976 -18.336 23.067 1.00 44.75 257 SER A CA 1
ATOM 2091 C C . SER A 1 257 ? 12.785 -19.639 23.141 1.00 44.75 257 SER A C 1
ATOM 2093 O O . SER A 1 257 ? 13.604 -19.843 22.250 1.00 44.75 257 SER A O 1
ATOM 2095 N N . LEU A 1 258 ? 12.576 -20.547 24.106 1.00 40.00 258 LEU A N 1
ATOM 2096 C CA . LEU A 1 258 ? 13.439 -21.746 24.224 1.00 40.00 258 LEU A CA 1
ATOM 2097 C C . LEU A 1 258 ? 12.797 -23.109 23.909 1.00 40.00 258 LEU A C 1
ATOM 2099 O O . LEU A 1 258 ? 13.529 -24.041 23.592 1.00 40.00 258 LEU A O 1
ATOM 2103 N N . ASP A 1 259 ? 11.468 -23.239 23.895 1.00 37.16 259 ASP A N 1
ATOM 2104 C CA . ASP A 1 259 ? 10.840 -24.577 23.902 1.00 37.16 259 ASP A CA 1
ATOM 2105 C C . ASP A 1 259 ? 10.299 -25.084 22.549 1.00 37.16 259 ASP A C 1
ATOM 2107 O O . ASP A 1 259 ? 9.588 -26.085 22.518 1.00 37.16 259 ASP A O 1
ATOM 2111 N N . ASP A 1 260 ? 10.624 -24.450 21.416 1.00 41.91 260 ASP A N 1
ATOM 2112 C CA . ASP A 1 260 ? 10.175 -24.949 20.098 1.00 41.91 260 ASP A CA 1
ATOM 2113 C C . ASP A 1 260 ? 11.215 -24.740 18.983 1.00 41.91 260 ASP A C 1
ATOM 2115 O O . ASP A 1 260 ? 10.902 -24.276 17.885 1.00 41.91 260 ASP A O 1
ATOM 2119 N N . MET A 1 261 ? 12.482 -25.058 19.275 1.00 39.22 261 MET A N 1
ATOM 2120 C CA . MET A 1 261 ? 13.491 -25.296 18.240 1.00 39.22 261 MET A CA 1
ATOM 2121 C C . MET A 1 261 ? 13.580 -26.794 17.959 1.00 39.22 261 MET A C 1
ATOM 2123 O O . MET A 1 261 ? 14.343 -27.532 18.580 1.00 39.22 261 MET A O 1
ATOM 2127 N N . GLY A 1 262 ? 12.764 -27.232 17.001 1.00 34.50 262 GLY A N 1
ATOM 2128 C CA . GLY A 1 262 ? 13.080 -28.406 16.204 1.00 34.50 262 GLY A CA 1
ATOM 2129 C C . GLY A 1 262 ? 14.383 -28.147 15.451 1.00 34.50 262 GLY A C 1
ATOM 2130 O O . GLY A 1 262 ? 14.444 -27.266 14.600 1.00 34.50 262 GLY A O 1
ATOM 2131 N N . ASP A 1 263 ? 15.394 -28.898 15.865 1.00 41.09 263 ASP A N 1
ATOM 2132 C CA . ASP A 1 263 ? 16.702 -29.143 15.264 1.00 41.09 263 ASP A CA 1
ATOM 2133 C C . ASP A 1 263 ? 16.668 -29.159 13.725 1.00 41.09 263 ASP A C 1
ATOM 2135 O O . ASP A 1 263 ? 16.042 -30.042 13.146 1.00 41.09 263 ASP A O 1
ATOM 2139 N N . ASP A 1 264 ? 17.280 -28.149 13.099 1.00 41.72 264 ASP A N 1
ATOM 2140 C CA . ASP A 1 264 ? 17.859 -28.171 11.745 1.00 41.72 264 ASP A CA 1
ATOM 2141 C C . ASP A 1 264 ? 18.467 -26.776 11.462 1.00 41.72 264 ASP A C 1
ATOM 2143 O O . ASP A 1 264 ? 17.792 -25.935 10.881 1.00 41.72 264 ASP A O 1
ATOM 2147 N N . THR A 1 265 ? 19.697 -26.511 11.942 1.00 43.34 265 THR A N 1
ATOM 2148 C CA . THR A 1 265 ? 20.731 -25.587 11.370 1.00 43.34 265 THR A CA 1
ATOM 2149 C C . THR A 1 265 ? 21.905 -25.330 12.346 1.00 43.34 265 THR A C 1
ATOM 2151 O O . THR A 1 265 ? 22.474 -24.238 12.377 1.00 43.34 265 THR A O 1
ATOM 2154 N N . ILE A 1 266 ? 22.294 -26.303 13.179 1.00 42.47 266 ILE A N 1
ATOM 2155 C CA . ILE A 1 266 ? 23.499 -26.190 14.025 1.00 42.47 266 ILE A CA 1
ATOM 2156 C C . ILE A 1 266 ? 24.703 -26.686 13.218 1.00 42.47 266 ILE A C 1
ATOM 2158 O O . ILE A 1 266 ? 25.260 -27.726 13.524 1.00 42.47 266 ILE A O 1
ATOM 2162 N N . ASP A 1 267 ? 25.066 -25.979 12.154 1.00 39.62 267 ASP A N 1
ATOM 2163 C CA . ASP A 1 267 ? 26.387 -26.145 11.524 1.00 39.62 267 ASP A CA 1
ATOM 2164 C C . ASP A 1 267 ? 26.949 -24.782 11.067 1.00 39.62 267 ASP A C 1
ATOM 2166 O O . ASP A 1 267 ? 28.152 -24.573 11.153 1.00 39.62 267 ASP A O 1
ATOM 2170 N N . ASP A 1 268 ? 26.100 -23.790 10.754 1.00 45.94 268 ASP A N 1
ATOM 2171 C CA . ASP A 1 268 ? 26.552 -22.480 10.239 1.00 45.94 268 ASP A CA 1
ATOM 2172 C C . ASP A 1 268 ? 26.795 -21.396 11.320 1.00 45.94 268 ASP A C 1
ATOM 2174 O O . ASP A 1 268 ? 27.232 -20.289 11.011 1.00 45.94 268 ASP A O 1
ATOM 2178 N N . LEU A 1 269 ? 26.506 -21.670 12.600 1.00 39.72 269 LEU A N 1
ATOM 2179 C CA . LEU A 1 269 ? 26.679 -20.689 13.690 1.00 39.72 269 LEU A CA 1
ATOM 2180 C C . LEU A 1 269 ? 28.082 -20.688 14.315 1.00 39.72 269 LEU A C 1
ATOM 2182 O O . LEU A 1 269 ? 28.449 -19.701 14.949 1.00 39.72 269 LEU A O 1
ATOM 2186 N N . ASN A 1 270 ? 28.867 -21.756 14.142 1.00 42.31 270 ASN A N 1
ATOM 2187 C CA . ASN A 1 270 ? 30.236 -21.799 14.667 1.00 42.31 270 ASN A CA 1
ATOM 2188 C C . ASN A 1 270 ? 31.187 -20.914 13.844 1.00 42.31 270 ASN A C 1
ATOM 2190 O O . ASN A 1 270 ? 32.035 -20.245 14.429 1.00 42.31 270 ASN A O 1
ATOM 2194 N N . ASP A 1 271 ? 30.974 -20.816 12.529 1.00 43.53 271 ASP A N 1
ATOM 2195 C CA . ASP A 1 271 ? 31.817 -20.008 11.638 1.00 43.53 271 ASP A CA 1
ATOM 2196 C C . ASP A 1 271 ? 31.635 -18.491 11.877 1.00 43.53 271 ASP A C 1
ATOM 2198 O O . ASP A 1 271 ? 32.582 -17.717 11.759 1.00 43.53 271 ASP A O 1
ATOM 2202 N N . ILE A 1 272 ? 30.440 -18.054 12.304 1.00 47.06 272 ILE A N 1
ATOM 2203 C CA . ILE A 1 272 ? 30.139 -16.637 12.601 1.00 47.06 272 ILE A CA 1
ATOM 2204 C C . ILE A 1 272 ? 30.716 -16.202 13.961 1.00 47.06 272 ILE A C 1
ATOM 2206 O O . ILE A 1 272 ? 31.052 -15.032 14.156 1.00 47.06 272 ILE A O 1
ATOM 2210 N N . ILE A 1 273 ? 30.841 -17.130 14.917 1.00 45.03 273 ILE A N 1
ATOM 2211 C CA . ILE A 1 273 ? 31.429 -16.839 16.233 1.00 45.03 273 ILE A CA 1
ATOM 2212 C C . ILE A 1 273 ? 32.958 -16.742 16.127 1.00 45.03 273 ILE A C 1
ATOM 2214 O O . ILE A 1 273 ? 33.535 -15.846 16.744 1.00 45.03 273 ILE A O 1
ATOM 2218 N N . GLU A 1 274 ? 33.608 -17.570 15.299 1.00 47.75 274 GLU A N 1
ATOM 2219 C CA . GLU A 1 274 ? 35.055 -17.452 15.048 1.00 47.75 274 GLU A CA 1
ATOM 2220 C C . GLU A 1 274 ? 35.428 -16.123 14.356 1.00 47.75 274 GLU A C 1
ATOM 2222 O O . GLU A 1 274 ? 36.412 -15.496 14.753 1.00 47.75 274 GLU A O 1
ATOM 2227 N N . GLU A 1 275 ? 34.620 -15.613 13.414 1.00 46.00 275 GLU A N 1
ATOM 2228 C CA . GLU A 1 275 ? 34.879 -14.306 12.772 1.00 46.00 275 GLU A CA 1
ATOM 2229 C C . GLU A 1 275 ? 34.729 -13.108 13.735 1.00 46.00 275 GLU A C 1
ATOM 2231 O O . GLU A 1 275 ? 35.491 -12.141 13.652 1.00 46.00 275 GLU A O 1
ATOM 2236 N N . LEU A 1 276 ? 33.795 -13.165 14.692 1.00 45.75 276 LEU A N 1
ATOM 2237 C CA . LEU A 1 276 ? 33.585 -12.086 15.672 1.00 45.75 276 LEU A CA 1
ATOM 2238 C C . LEU A 1 276 ? 34.627 -12.080 16.804 1.00 45.75 276 LEU A C 1
ATOM 2240 O O . LEU A 1 276 ? 34.919 -11.016 17.363 1.00 45.75 276 LEU A O 1
ATOM 2244 N N . GLU A 1 277 ? 35.210 -13.233 17.142 1.00 47.81 277 GLU A N 1
ATOM 2245 C CA . GLU A 1 277 ? 36.290 -13.315 18.132 1.00 47.81 277 GLU A CA 1
ATOM 2246 C C . GLU A 1 277 ? 37.649 -12.857 17.563 1.00 47.81 277 GLU A C 1
ATOM 2248 O O . GLU A 1 277 ? 38.447 -12.274 18.307 1.00 47.81 277 GLU A O 1
ATOM 2253 N N . GLU A 1 278 ? 37.896 -13.003 16.253 1.00 48.31 278 GLU A N 1
ATOM 2254 C CA . GLU A 1 278 ? 39.120 -12.493 15.608 1.00 48.31 278 GLU A CA 1
ATOM 2255 C C . GLU A 1 278 ? 39.125 -10.960 15.414 1.00 48.31 278 GLU A C 1
ATOM 2257 O O . GLU A 1 278 ? 40.187 -10.338 15.535 1.00 48.31 278 GLU A O 1
ATOM 2262 N N . GLU A 1 279 ? 37.971 -10.308 15.214 1.00 45.41 279 GLU A N 1
ATOM 2263 C CA . GLU A 1 279 ? 37.887 -8.837 15.086 1.00 45.41 279 GLU A CA 1
ATOM 2264 C C . GLU A 1 279 ? 37.940 -8.076 16.429 1.00 45.41 279 GLU A C 1
ATOM 2266 O O . GLU A 1 279 ? 38.210 -6.871 16.455 1.00 45.41 279 GLU A O 1
ATOM 2271 N N . SER A 1 280 ? 37.729 -8.756 17.563 1.00 46.19 280 SER A N 1
ATOM 2272 C CA . SER A 1 280 ? 37.715 -8.137 18.901 1.00 46.19 280 SER A CA 1
ATOM 2273 C C . SER A 1 280 ? 39.094 -8.056 19.576 1.00 46.19 280 SER A C 1
ATOM 2275 O O . SER A 1 280 ? 39.196 -7.545 20.701 1.00 46.19 280 SER A O 1
ATOM 2277 N N . MET A 1 281 ? 40.175 -8.532 18.952 1.00 42.19 281 MET A N 1
ATOM 2278 C CA . MET A 1 281 ? 41.503 -8.383 19.547 1.00 42.19 281 MET A CA 1
ATOM 2279 C C . MET A 1 281 ? 42.003 -6.933 19.418 1.00 42.19 281 MET A C 1
ATOM 2281 O O . MET A 1 281 ? 42.171 -6.432 18.304 1.00 42.19 281 MET A O 1
ATOM 2285 N N . PRO A 1 282 ? 42.298 -6.227 20.530 1.00 48.97 282 PRO A N 1
ATOM 2286 C CA . PRO A 1 282 ? 42.919 -4.914 20.442 1.00 48.97 282 PRO A CA 1
ATOM 2287 C C . PRO A 1 282 ? 44.309 -5.048 19.796 1.00 48.97 282 PRO A C 1
ATOM 2289 O O . PRO A 1 282 ? 45.048 -5.984 20.122 1.00 48.97 282 PRO A O 1
ATOM 2292 N N . PRO A 1 283 ? 44.708 -4.121 18.905 1.00 46.78 283 PRO A N 1
ATOM 2293 C CA . PRO A 1 283 ? 46.016 -4.184 18.271 1.00 46.78 283 PRO A CA 1
ATOM 2294 C C . PRO A 1 283 ? 47.122 -4.115 19.337 1.00 46.78 283 PRO A C 1
ATOM 2296 O O . PRO A 1 283 ? 46.975 -3.398 20.335 1.00 46.78 283 PRO A O 1
ATOM 2299 N N . PRO A 1 284 ? 48.245 -4.834 19.154 1.00 40.34 284 PRO A N 1
ATOM 2300 C CA . PRO A 1 284 ? 49.335 -4.816 20.116 1.00 40.34 284 PRO A CA 1
ATOM 2301 C C . PRO A 1 284 ? 49.872 -3.390 20.259 1.00 40.34 284 PRO A C 1
ATOM 2303 O O . PRO A 1 284 ? 50.174 -2.717 19.273 1.00 40.34 284 PRO A O 1
ATOM 2306 N N . VAL A 1 285 ? 49.991 -2.932 21.506 1.00 40.19 285 VAL A N 1
ATOM 2307 C CA . VAL A 1 285 ? 50.551 -1.621 21.847 1.00 40.19 285 VAL A CA 1
ATOM 2308 C C . VAL A 1 285 ? 51.988 -1.548 21.329 1.00 40.19 285 VAL A C 1
ATOM 2310 O O . VAL A 1 285 ? 52.903 -2.133 21.909 1.00 40.19 285 VAL A O 1
ATOM 2313 N N . ALA A 1 286 ? 52.196 -0.815 20.237 1.00 42.16 286 ALA A N 1
ATOM 2314 C CA . ALA A 1 286 ? 53.522 -0.408 19.804 1.00 42.16 286 ALA A CA 1
ATOM 2315 C C . ALA A 1 286 ? 53.998 0.731 20.717 1.00 42.16 286 ALA A C 1
ATOM 2317 O O . ALA A 1 286 ? 53.422 1.818 20.731 1.00 42.16 286 ALA A O 1
ATOM 2318 N N . LEU A 1 287 ? 55.043 0.479 21.506 1.00 42.12 287 LEU A N 1
ATOM 2319 C CA . LEU A 1 287 ? 55.765 1.530 22.219 1.00 42.12 287 LEU A CA 1
ATOM 2320 C C . LEU A 1 287 ? 56.492 2.403 21.182 1.00 42.12 287 LEU A C 1
ATOM 2322 O O . LEU A 1 287 ? 57.522 1.998 20.648 1.00 42.12 287 LEU A O 1
ATOM 2326 N N . GLU A 1 288 ? 55.949 3.582 20.874 1.00 42.06 288 GLU A N 1
ATOM 2327 C CA . GLU A 1 288 ? 56.639 4.576 20.047 1.00 42.06 288 GLU A CA 1
ATOM 2328 C C . GLU A 1 288 ? 57.782 5.238 20.834 1.00 42.06 288 GLU A C 1
ATOM 2330 O O . GLU A 1 288 ? 57.588 5.791 21.920 1.00 42.06 288 GLU A O 1
ATOM 2335 N N . GLU A 1 289 ? 58.989 5.208 20.267 1.00 43.56 289 GLU A N 1
ATOM 2336 C CA . GLU A 1 289 ? 60.131 5.989 20.746 1.00 43.56 289 GLU A CA 1
ATOM 2337 C C . GLU A 1 289 ? 59.867 7.504 20.593 1.00 43.56 289 GLU A C 1
ATOM 2339 O O . GLU A 1 289 ? 59.287 7.942 19.592 1.00 43.56 289 GLU A O 1
ATOM 2344 N N . PRO A 1 290 ? 60.310 8.354 21.540 1.00 38.53 290 PRO A N 1
ATOM 2345 C CA . PRO A 1 290 ? 59.979 9.773 21.521 1.00 38.53 290 PRO A CA 1
ATOM 2346 C C . PRO A 1 290 ? 60.758 10.525 20.427 1.00 38.53 290 PRO A C 1
ATOM 2348 O O . PRO A 1 290 ? 61.985 10.608 20.460 1.00 38.53 290 PRO A O 1
ATOM 2351 N N . LYS A 1 291 ? 60.040 11.151 19.484 1.00 44.00 291 LYS A N 1
ATOM 2352 C CA . LYS A 1 291 ? 60.604 12.126 18.527 1.00 44.00 291 LYS A CA 1
ATOM 2353 C C . LYS A 1 291 ? 60.769 13.521 19.167 1.00 44.00 291 LYS A C 1
ATOM 2355 O O . LYS A 1 291 ? 59.969 13.898 20.025 1.00 44.00 291 LYS A O 1
ATOM 2360 N N . PRO A 1 292 ? 61.786 14.312 18.764 1.00 41.56 292 PRO A N 1
ATOM 2361 C CA . PRO A 1 292 ? 62.184 15.534 19.459 1.00 41.56 292 PRO A CA 1
ATOM 2362 C C . PRO A 1 292 ? 61.213 16.708 19.241 1.00 41.56 292 PRO A C 1
ATOM 2364 O O . PRO A 1 292 ? 60.611 16.887 18.185 1.00 41.56 292 PRO A O 1
ATOM 2367 N N . VAL A 1 293 ? 61.099 17.541 20.276 1.00 52.31 293 VAL A N 1
ATOM 2368 C CA . VAL A 1 293 ? 60.054 18.556 20.528 1.00 52.31 293 VAL A CA 1
ATOM 2369 C C . VAL A 1 293 ? 60.119 19.800 19.612 1.00 52.31 293 VAL A C 1
ATOM 2371 O O . VAL A 1 293 ? 59.239 20.661 19.670 1.00 52.31 293 VAL A O 1
ATOM 2374 N N . GLU A 1 294 ? 61.108 19.924 18.726 1.00 51.91 294 GLU A N 1
ATOM 2375 C CA . GLU A 1 294 ? 61.337 21.170 17.972 1.00 51.91 294 GLU A CA 1
ATOM 2376 C C . GLU A 1 294 ? 60.531 21.293 16.666 1.00 51.91 294 GLU A C 1
ATOM 2378 O O . GLU A 1 294 ? 60.126 22.400 16.308 1.00 51.91 294 GLU A O 1
ATOM 2383 N N . GLU A 1 295 ? 60.159 20.189 16.012 1.00 47.62 295 GLU A N 1
ATOM 2384 C CA . GLU A 1 295 ? 59.469 20.241 14.707 1.00 47.62 295 GLU A CA 1
ATOM 2385 C C . GLU A 1 295 ? 57.980 20.647 14.817 1.00 47.62 295 GLU A C 1
ATOM 2387 O O . GLU A 1 295 ? 57.375 21.185 13.886 1.00 47.62 295 GLU A O 1
ATOM 2392 N N . ASN A 1 296 ? 57.375 20.455 15.996 1.00 49.88 296 ASN A N 1
ATOM 2393 C CA . ASN A 1 296 ? 55.957 20.746 16.246 1.00 49.88 296 ASN A CA 1
ATOM 2394 C C . ASN A 1 296 ? 55.675 22.232 16.545 1.00 49.88 296 ASN A C 1
ATOM 2396 O O . ASN A 1 296 ? 54.519 22.668 16.546 1.00 49.88 296 ASN A O 1
ATOM 2400 N N . ARG A 1 297 ? 56.718 23.034 16.800 1.00 47.81 297 ARG A N 1
ATOM 2401 C CA . ARG A 1 297 ? 56.577 24.453 17.167 1.00 47.81 297 ARG A CA 1
ATOM 2402 C C . ARG A 1 297 ? 56.515 25.373 15.946 1.00 47.81 297 ARG A C 1
ATOM 2404 O O . ARG A 1 297 ? 55.809 26.380 15.994 1.00 47.81 297 ARG A O 1
ATOM 2411 N N . GLU A 1 298 ? 57.185 25.020 14.850 1.00 51.19 298 GLU A N 1
ATOM 2412 C CA . GLU A 1 298 ? 57.173 25.807 13.607 1.00 51.19 298 GLU A CA 1
ATOM 2413 C C . GLU A 1 298 ? 55.873 25.626 12.814 1.00 51.19 298 GLU A C 1
ATOM 2415 O O . GLU A 1 298 ? 55.276 26.619 12.393 1.00 51.19 298 GLU A O 1
ATOM 2420 N N . LYS A 1 299 ? 55.348 24.394 12.724 1.00 54.12 299 LYS A N 1
ATOM 2421 C CA . LYS A 1 299 ? 54.069 24.102 12.041 1.00 54.12 299 LYS A CA 1
ATOM 2422 C C . LYS A 1 299 ? 52.855 24.741 12.734 1.00 54.12 299 LYS A C 1
ATOM 2424 O O . LYS A 1 299 ? 51.902 25.137 12.072 1.00 54.12 299 LYS A O 1
ATOM 2429 N N . ARG A 1 300 ? 52.891 24.907 14.064 1.00 50.28 300 ARG A N 1
ATOM 2430 C CA . ARG A 1 300 ? 51.825 25.606 14.814 1.00 50.28 300 ARG A CA 1
ATOM 2431 C C . ARG A 1 300 ? 51.890 27.129 14.668 1.00 50.28 300 ARG A C 1
ATOM 2433 O O . ARG A 1 300 ? 50.847 27.775 14.660 1.00 50.28 300 ARG A O 1
ATOM 2440 N N . LYS A 1 301 ? 53.085 27.715 14.513 1.00 50.56 301 LYS A N 1
ATOM 2441 C CA . LYS A 1 301 ? 53.234 29.162 14.277 1.00 50.56 301 LYS A CA 1
ATOM 2442 C C . LYS A 1 301 ? 52.767 29.575 12.879 1.00 50.56 301 LYS A C 1
ATOM 2444 O O . LYS A 1 301 ? 52.150 30.629 12.763 1.00 50.56 301 LYS A O 1
ATOM 2449 N N . SER A 1 302 ? 53.007 28.759 11.848 1.00 54.94 302 SER A N 1
ATOM 2450 C CA . SER A 1 302 ? 52.544 29.053 10.482 1.00 54.94 302 SER A CA 1
ATOM 2451 C C . SER A 1 302 ? 51.019 28.971 10.343 1.00 54.94 302 SER A C 1
ATOM 2453 O O . SER A 1 302 ? 50.428 29.824 9.682 1.00 54.94 302 SER A O 1
ATOM 2455 N N . LEU A 1 303 ? 50.370 28.028 11.037 1.00 52.88 303 LEU A N 1
ATOM 2456 C CA . LEU A 1 303 ? 48.910 27.885 11.036 1.00 52.88 303 LEU A CA 1
ATOM 2457 C C . LEU A 1 303 ? 48.210 29.078 11.719 1.00 52.88 303 LEU A C 1
ATOM 2459 O O . LEU A 1 303 ? 47.261 29.642 11.178 1.00 52.88 303 LEU A O 1
ATOM 2463 N N . ILE A 1 304 ? 48.724 29.530 12.869 1.00 53.22 304 ILE A N 1
ATOM 2464 C CA . ILE A 1 304 ? 48.156 30.671 13.613 1.00 53.22 304 ILE A CA 1
ATOM 2465 C C . ILE A 1 304 ? 48.331 31.991 12.839 1.00 53.22 304 ILE A C 1
ATOM 2467 O O . ILE A 1 304 ? 47.421 32.815 12.819 1.00 53.22 304 ILE A O 1
ATOM 2471 N N . LEU A 1 305 ? 49.459 32.184 12.144 1.00 49.91 305 LEU A N 1
ATOM 2472 C CA . LEU A 1 305 ? 49.691 33.368 11.302 1.00 49.91 305 LEU A CA 1
ATOM 2473 C C . LEU A 1 305 ? 48.807 33.405 10.045 1.00 49.91 305 LEU A C 1
ATOM 2475 O O . LEU A 1 305 ? 48.511 34.495 9.560 1.00 49.91 305 LEU A O 1
ATOM 2479 N N . SER A 1 306 ? 48.382 32.245 9.528 1.00 52.12 306 SER A N 1
ATOM 2480 C CA . SER A 1 306 ? 47.429 32.173 8.410 1.00 52.12 306 SER A CA 1
ATOM 2481 C C . SER A 1 306 ? 46.002 32.537 8.834 1.00 52.12 306 SER A C 1
ATOM 2483 O O . SER A 1 306 ? 45.357 33.334 8.162 1.00 52.12 306 SER A O 1
ATOM 2485 N N . LEU A 1 307 ? 45.565 32.083 10.015 1.00 48.78 307 LEU A N 1
ATOM 2486 C CA . LEU A 1 307 ? 44.234 32.375 10.565 1.00 48.78 307 LEU A CA 1
ATOM 2487 C C . LEU A 1 307 ? 44.071 33.832 11.033 1.00 48.78 307 LEU A C 1
ATOM 2489 O O . LEU A 1 307 ? 42.962 34.359 11.051 1.00 48.78 307 LEU A O 1
ATOM 2493 N N . LEU A 1 308 ? 45.168 34.505 11.398 1.00 48.31 308 LEU A N 1
ATOM 2494 C CA . LEU A 1 308 ? 45.152 35.918 11.798 1.00 48.31 308 LEU A CA 1
ATOM 2495 C C . LEU A 1 308 ? 45.120 36.897 10.612 1.00 48.31 308 LEU A C 1
ATOM 2497 O O . LEU A 1 308 ? 44.778 38.055 10.815 1.00 48.31 308 LEU A O 1
ATOM 2501 N N . LYS A 1 309 ? 45.447 36.463 9.386 1.00 50.22 309 LYS A N 1
ATOM 2502 C CA . LYS A 1 309 ? 45.383 37.318 8.184 1.00 50.22 309 LYS A CA 1
ATOM 2503 C C . LYS A 1 309 ? 44.008 37.348 7.512 1.00 50.22 309 LYS A C 1
ATOM 2505 O O . LYS A 1 309 ? 43.750 38.271 6.748 1.00 50.22 309 LYS A O 1
ATOM 2510 N N . GLU A 1 310 ? 43.136 36.379 7.786 1.00 46.75 310 GLU A N 1
ATOM 2511 C CA . GLU A 1 310 ? 41.808 36.292 7.154 1.00 46.75 310 GLU A CA 1
ATOM 2512 C C . GLU A 1 310 ? 40.702 37.052 7.908 1.00 46.75 310 GLU A C 1
ATOM 2514 O O . GLU A 1 310 ? 39.629 37.259 7.352 1.00 46.75 310 GLU A O 1
ATOM 2519 N N . ASN A 1 311 ? 40.959 37.539 9.130 1.00 44.69 311 ASN A N 1
ATOM 2520 C CA . ASN A 1 311 ? 39.932 38.150 9.991 1.00 44.69 311 ASN A CA 1
ATOM 2521 C C . ASN A 1 311 ? 39.992 39.685 10.133 1.00 44.69 311 ASN A C 1
ATOM 2523 O O . ASN A 1 311 ? 39.243 40.244 10.931 1.00 44.69 311 ASN A O 1
ATOM 2527 N N . ASP A 1 312 ? 40.793 40.397 9.334 1.00 43.69 312 ASP A N 1
ATOM 2528 C CA . ASP A 1 312 ? 40.804 41.872 9.323 1.00 43.69 312 ASP A CA 1
ATOM 2529 C C . ASP A 1 312 ? 39.745 42.460 8.367 1.00 43.69 312 ASP A C 1
ATOM 2531 O O . ASP A 1 312 ? 40.043 43.225 7.448 1.00 43.69 312 ASP A O 1
ATOM 2535 N N . THR A 1 313 ? 38.467 42.142 8.595 1.00 39.84 313 THR A N 1
ATOM 2536 C CA . THR A 1 313 ? 37.360 42.972 8.086 1.00 39.84 313 THR A CA 1
ATOM 2537 C C . THR A 1 313 ? 36.491 43.455 9.241 1.00 39.84 313 THR A C 1
ATOM 2539 O O . THR A 1 313 ? 35.920 42.684 10.007 1.00 39.84 313 THR A O 1
ATOM 2542 N N . ALA A 1 314 ? 36.449 44.780 9.397 1.00 35.69 314 ALA A N 1
ATOM 2543 C CA . ALA A 1 314 ? 35.751 45.465 10.472 1.00 35.69 314 ALA A CA 1
ATOM 2544 C C . ALA A 1 314 ? 34.235 45.209 10.430 1.00 35.69 314 ALA A C 1
ATOM 2546 O O . ALA A 1 314 ? 33.588 45.348 9.392 1.00 35.69 314 ALA A O 1
ATOM 2547 N N . ILE A 1 315 ? 33.671 44.898 11.596 1.00 36.03 315 ILE A N 1
ATOM 2548 C CA . ILE A 1 315 ? 32.233 44.767 11.837 1.00 36.03 315 ILE A CA 1
ATOM 2549 C C . ILE A 1 315 ? 31.592 46.160 11.721 1.00 36.03 315 ILE A C 1
ATOM 2551 O O . ILE A 1 315 ? 31.812 47.022 12.571 1.00 36.03 315 ILE A O 1
ATOM 2555 N N . ILE A 1 316 ? 30.794 46.386 10.674 1.00 37.62 316 ILE A N 1
ATOM 2556 C CA . ILE A 1 316 ? 29.931 47.569 10.518 1.00 37.62 316 ILE A CA 1
ATOM 2557 C C . ILE A 1 316 ? 28.498 47.156 10.910 1.00 37.62 316 ILE A C 1
ATOM 2559 O O . ILE A 1 316 ? 28.031 46.121 10.434 1.00 37.62 316 ILE A O 1
ATOM 2563 N N . PRO A 1 317 ? 27.780 47.915 11.762 1.00 33.75 317 PRO A N 1
ATOM 2564 C CA . PRO A 1 317 ? 26.408 47.578 12.143 1.00 33.75 317 PRO A CA 1
ATOM 2565 C C . PRO A 1 317 ? 25.420 47.822 10.983 1.00 33.75 317 PRO A C 1
ATOM 2567 O O . PRO A 1 317 ? 25.646 48.724 10.170 1.00 33.75 317 PRO A O 1
ATOM 2570 N N . PRO A 1 318 ? 24.310 47.064 10.893 1.00 36.00 318 PRO A N 1
ATOM 2571 C CA . PRO A 1 318 ? 23.345 47.211 9.807 1.00 36.00 318 PRO A CA 1
ATOM 2572 C C . PRO A 1 318 ? 22.557 48.527 9.928 1.00 36.00 318 PRO A C 1
ATOM 2574 O O . PRO A 1 318 ? 22.091 48.888 11.009 1.00 36.00 318 PRO A O 1
ATOM 2577 N N . LYS A 1 319 ? 22.396 49.233 8.801 1.00 37.88 319 LYS A N 1
ATOM 2578 C CA . LYS A 1 319 ? 21.415 50.317 8.620 1.00 37.88 319 LYS A CA 1
ATOM 2579 C C . LYS A 1 319 ? 20.055 49.733 8.200 1.00 37.88 319 LYS A C 1
ATOM 2581 O O . LYS A 1 319 ? 20.003 48.681 7.574 1.00 37.88 319 LYS A O 1
ATOM 2586 N N . GLU A 1 320 ? 18.992 50.435 8.586 1.00 41.28 320 GLU A N 1
ATOM 2587 C CA . GLU A 1 320 ? 17.560 50.201 8.312 1.00 41.28 320 GLU A CA 1
ATOM 2588 C C . GLU A 1 320 ? 17.188 49.969 6.823 1.00 41.28 320 GLU A C 1
ATOM 2590 O O . GLU A 1 320 ? 17.995 50.270 5.944 1.00 41.28 320 GLU A O 1
ATOM 2595 N N . PRO A 1 321 ? 15.988 49.412 6.528 1.00 46.47 321 PRO A N 1
ATOM 2596 C CA . PRO A 1 321 ? 15.724 48.657 5.301 1.00 46.47 321 PRO A CA 1
ATOM 2597 C C . PRO A 1 321 ? 15.409 49.526 4.074 1.00 46.47 321 PRO A C 1
ATOM 2599 O O . PRO A 1 321 ? 14.600 50.452 4.136 1.00 46.47 321 PRO A O 1
ATOM 2602 N N . ASP A 1 322 ? 15.987 49.148 2.931 1.00 37.47 322 ASP A N 1
ATOM 2603 C CA . ASP A 1 322 ? 15.726 49.750 1.622 1.00 37.47 322 ASP A CA 1
ATOM 2604 C C . ASP A 1 322 ? 14.278 49.509 1.159 1.00 37.47 322 ASP A C 1
ATOM 2606 O O . ASP A 1 322 ? 13.814 48.386 0.947 1.00 37.47 322 ASP A O 1
ATOM 2610 N N . VAL A 1 323 ? 13.562 50.616 0.973 1.00 46.91 323 VAL A N 1
ATOM 2611 C CA . VAL A 1 323 ? 12.138 50.714 0.615 1.00 46.91 323 VAL A CA 1
ATOM 2612 C C . VAL A 1 323 ? 11.858 50.345 -0.860 1.00 46.91 323 VAL A C 1
ATOM 2614 O O . VAL A 1 323 ? 10.701 50.175 -1.246 1.00 46.91 323 VAL A O 1
ATOM 2617 N N . GLU A 1 324 ? 12.875 50.114 -1.694 1.00 47.62 324 GLU A N 1
ATOM 2618 C CA . GLU A 1 324 ? 12.701 49.895 -3.144 1.00 47.62 324 GLU A CA 1
ATOM 2619 C C . GLU A 1 324 ? 12.244 48.474 -3.538 1.00 47.62 324 GLU A C 1
ATOM 2621 O O . GLU A 1 324 ? 11.533 48.308 -4.534 1.00 47.62 324 GLU A O 1
ATOM 2626 N N . LEU A 1 325 ? 12.528 47.443 -2.730 1.00 46.69 325 LEU A N 1
ATOM 2627 C CA . LEU A 1 325 ? 12.132 46.053 -3.037 1.00 46.69 325 LEU A CA 1
ATOM 2628 C C . LEU A 1 325 ? 10.615 45.806 -2.931 1.00 46.69 325 LEU A C 1
ATOM 2630 O O . LEU A 1 325 ? 10.090 44.850 -3.503 1.00 46.69 325 LEU A O 1
ATOM 2634 N N . THR A 1 326 ? 9.881 46.688 -2.245 1.00 53.78 326 THR A N 1
ATOM 2635 C CA . THR A 1 326 ? 8.423 46.559 -2.077 1.00 53.78 326 THR A CA 1
ATOM 2636 C C . THR A 1 326 ? 7.607 47.186 -3.211 1.00 53.78 326 THR A C 1
ATOM 2638 O O . THR A 1 326 ? 6.445 46.814 -3.393 1.00 53.78 326 THR A O 1
ATOM 2641 N N . GLN A 1 327 ? 8.191 48.077 -4.023 1.00 49.59 327 GLN A N 1
ATOM 2642 C CA . GLN A 1 327 ? 7.514 48.654 -5.193 1.00 49.59 327 GLN A CA 1
ATOM 2643 C C . GLN A 1 327 ? 7.567 47.725 -6.410 1.00 49.59 327 GLN A C 1
ATOM 2645 O O . GLN A 1 327 ? 6.527 47.500 -7.028 1.00 49.59 327 GLN A O 1
ATOM 2650 N N . GLN A 1 328 ? 8.707 47.079 -6.681 1.00 51.38 328 GLN A N 1
ATOM 2651 C CA . GLN A 1 328 ? 8.803 46.084 -7.761 1.00 51.38 328 GLN A CA 1
ATOM 2652 C C . GLN A 1 328 ? 7.912 44.857 -7.507 1.00 51.38 328 GLN A C 1
ATOM 2654 O O . GLN A 1 328 ? 7.279 44.344 -8.431 1.00 51.38 328 GLN A O 1
ATOM 2659 N N . ALA A 1 329 ? 7.777 44.430 -6.246 1.00 51.06 329 ALA A N 1
ATOM 2660 C CA . ALA A 1 329 ? 6.857 43.355 -5.869 1.00 51.06 329 ALA A CA 1
ATOM 2661 C C . ALA A 1 329 ? 5.373 43.749 -6.044 1.00 51.06 329 ALA A C 1
ATOM 2663 O O . ALA A 1 329 ? 4.546 42.907 -6.397 1.00 51.06 329 ALA A O 1
ATOM 2664 N N . ARG A 1 330 ? 5.025 45.031 -5.851 1.00 50.75 330 ARG A N 1
ATOM 2665 C CA . ARG A 1 330 ? 3.659 45.549 -6.061 1.00 50.75 330 ARG A CA 1
ATOM 2666 C C . ARG A 1 330 ? 3.322 45.776 -7.539 1.00 50.75 330 ARG A C 1
ATOM 2668 O O . ARG A 1 330 ? 2.183 45.523 -7.924 1.00 50.75 330 ARG A O 1
ATOM 2675 N N . GLU A 1 331 ? 4.283 46.177 -8.371 1.00 53.00 331 GLU A N 1
ATOM 2676 C CA . GLU A 1 331 ? 4.096 46.298 -9.830 1.00 53.00 331 GLU A CA 1
ATOM 2677 C C . GLU A 1 331 ? 3.980 44.939 -10.539 1.00 53.00 331 GLU A C 1
ATOM 2679 O O . GLU A 1 331 ? 3.261 44.811 -11.531 1.00 53.00 331 GLU A O 1
ATOM 2684 N N . LEU A 1 332 ? 4.635 43.894 -10.024 1.00 52.41 332 LEU A N 1
ATOM 2685 C CA . LEU A 1 332 ? 4.488 42.533 -10.553 1.00 52.41 332 LEU A CA 1
ATOM 2686 C C . LEU A 1 332 ? 3.117 41.918 -10.224 1.00 52.41 332 LEU A C 1
ATOM 2688 O O . LEU A 1 332 ? 2.555 41.208 -11.059 1.00 52.41 332 LEU A O 1
ATOM 2692 N N . ALA A 1 333 ? 2.541 42.241 -9.061 1.00 47.81 333 ALA A N 1
ATOM 2693 C CA . ALA A 1 333 ? 1.227 41.746 -8.641 1.00 47.81 333 ALA A CA 1
ATOM 2694 C C . ALA A 1 333 ? 0.049 42.406 -9.393 1.00 47.81 333 ALA A C 1
ATOM 2696 O O . ALA A 1 333 ? -0.954 41.747 -9.681 1.00 47.81 333 ALA A O 1
ATOM 2697 N N . SER A 1 334 ? 0.168 43.684 -9.771 1.00 48.03 334 SER A N 1
ATOM 2698 C CA . SER A 1 334 ? -0.861 44.394 -10.552 1.00 48.03 334 SER A CA 1
ATOM 2699 C C . SER A 1 334 ? -0.896 43.983 -12.029 1.00 48.03 334 SER A C 1
ATOM 2701 O O . SER A 1 334 ? -1.911 44.161 -12.701 1.00 48.03 334 SER A O 1
ATOM 2703 N N . ARG A 1 335 ? 0.178 43.365 -12.538 1.00 49.19 335 ARG A N 1
ATOM 2704 C CA . ARG A 1 335 ? 0.265 42.875 -13.923 1.00 49.19 335 ARG A CA 1
ATOM 2705 C C . ARG A 1 335 ? -0.473 41.554 -14.172 1.00 49.19 335 ARG A C 1
ATOM 2707 O O . ARG A 1 335 ? -0.753 41.241 -15.323 1.00 49.19 335 ARG A O 1
ATOM 2714 N N . TRP A 1 336 ? -0.797 40.799 -13.120 1.00 46.38 336 TRP A N 1
ATOM 2715 C CA . TRP A 1 336 ? -1.448 39.480 -13.211 1.00 46.38 336 TRP A CA 1
ATOM 2716 C C . TRP A 1 336 ? -2.955 39.497 -12.917 1.00 46.38 336 TRP A C 1
ATOM 2718 O O . TRP A 1 336 ? -3.636 38.507 -13.161 1.00 46.38 336 TRP A O 1
ATOM 2728 N N . SER A 1 337 ? -3.499 40.615 -12.432 1.00 45.28 337 SER A N 1
ATOM 2729 C CA . SER A 1 337 ? -4.919 40.755 -12.063 1.00 45.28 337 SER A CA 1
ATOM 2730 C C . SER A 1 337 ? -5.756 41.542 -13.087 1.00 45.28 337 SER A C 1
ATOM 2732 O O . SER A 1 337 ? -6.966 41.678 -12.928 1.00 45.28 337 SER A O 1
ATOM 2734 N N . GLY A 1 338 ? -5.142 42.025 -14.172 1.00 44.88 338 GLY A N 1
ATOM 2735 C CA . GLY A 1 338 ? -5.804 42.775 -15.244 1.00 44.88 338 GLY A CA 1
ATOM 2736 C C . GLY A 1 338 ? -6.147 41.917 -16.461 1.00 44.88 338 GLY A C 1
ATOM 2737 O O . GLY A 1 338 ? -5.599 42.142 -17.536 1.00 44.88 338 GLY A O 1
ATOM 2738 N N . GLY A 1 339 ? -7.035 40.937 -16.300 1.00 34.09 339 GLY A N 1
ATOM 2739 C CA . GLY A 1 339 ? -7.538 40.098 -17.390 1.00 34.09 339 GLY A CA 1
ATOM 2740 C C . GLY A 1 339 ? -9.060 40.019 -17.379 1.00 34.09 339 GLY A C 1
ATOM 2741 O O . GLY A 1 339 ? -9.617 38.995 -17.003 1.00 34.09 339 GLY A O 1
ATOM 2742 N N . ASN A 1 340 ? -9.729 41.104 -17.778 1.00 39.75 340 ASN A N 1
ATOM 2743 C CA . ASN A 1 340 ? -11.140 41.060 -18.161 1.00 39.75 340 ASN A CA 1
ATOM 2744 C C . ASN A 1 340 ? -11.280 40.208 -19.428 1.00 39.75 340 ASN A C 1
ATOM 2746 O O . ASN A 1 340 ? -10.783 40.605 -20.482 1.00 39.75 340 ASN A O 1
ATOM 2750 N N . PHE A 1 341 ? -12.021 39.108 -19.344 1.00 34.97 341 PHE A N 1
ATOM 2751 C CA . PHE A 1 341 ? -12.728 38.555 -20.493 1.00 34.97 341 PHE A CA 1
ATOM 2752 C C . PHE A 1 341 ? -14.218 38.514 -20.161 1.00 34.97 341 PHE A C 1
ATOM 2754 O O . PHE A 1 341 ? -14.670 37.712 -19.344 1.00 34.97 341 PHE A O 1
ATOM 2761 N N . ASN A 1 342 ? -14.929 39.465 -20.775 1.00 39.22 342 ASN A N 1
ATOM 2762 C CA . ASN A 1 342 ? -16.300 39.266 -21.236 1.00 39.22 342 ASN A CA 1
ATOM 2763 C C . ASN A 1 342 ? -16.358 38.101 -22.224 1.00 39.22 342 ASN A C 1
ATOM 2765 O O . ASN A 1 342 ? -15.362 37.934 -22.972 1.00 39.22 342 ASN A O 1
#

pLDDT: mean 71.28, std 19.4, range [33.75, 96.5]

Organism: Entamoeba histolytica (strain ATCC 30459 / HM-1:IMSS / ABRM) (NCBI:txid294381)

Secondary structure (DSSP, 8-state):
--S-TT---HHHHHHHTT-S-HHHHHHHHHHH-HHHHHHHHHHHHHHHHHHHTTT---S----PPPB-TTSHHHHHHHHHHHHHHTS--SSPPEEEEE--TTSSHHHHHHHHTTTS-EEEEEEE--GGG--TTS--SEEEEEEEE-TT--HHHHHHHHHSTT-EEEEEETTEEEEEE---EEEEE-HHHHHHHHHHHHHTT-HHHHHHHEEEEE-SS-SBPPPPPPP-----GGGGTTS-HHHHHHHHHHHHHHTTSSS---S--TTSHHHHHHHHHHHTPPPP---PPPPPTTHHHHHHHHHHHHHTTS-----PPPPPPPTTHHHHHHHHHHTSS-----

Foldseek 3Di:
DDPPQAADDPVLLVVLLPDLDVVVSLVSVCVRHVVNCVVCVVVSVLSSCQSCVLVPPPQPPDPDFAFPCVDPLLVVVLVLLCVQQVPPDFARFAEEEEEAPPLCQVVSVSVSCVRFFEQEDAEEPACPPPDLSYDGQEYEYDNYQCLPPDVVQVCVQRGGAQDWDWDDHDVDTDTDGRGHYYYYDYPVSVVSVLVVCVVVVNNVVNVVRHDYDYDHHRRHDDDDPDDPPVPPCVVCPPPDPVVSVVVVVVVVVVVVPDDDDDDDDPPPVVVVVVVVVVVPDDPPDDDDDDDDDPPVVVVVVVVVVVVVVVPPDDDDDDDDDDPPVVVVVVVVVVVPPPDDDD

InterPro domains:
  IPR027417 P-loop containing nucleoside triphosphate hydrolase [G3DSA:3.40.50.300] (47-233)